Protein AF-A0A6A6LB04-F1 (afdb_monomer)

Nearest PDB structures (foldseek):
  2c29-assembly1_D  TM=9.397E-01  e=6.895E-13  Vitis vinifera
  7kn1-assembly2_B  TM=8.074E-01  e=7.698E-08  Stenotrophomonas maltophilia K279a
  5u4q-assembly1_B  TM=7.534E-01  e=7.671E-07  Klebsiella pneumoniae
  3c1o-assembly1_A  TM=7.339E-01  e=2.124E-05  Clarkia breweri
  1qyc-assembly1_B  TM=7.414E-01  e=5.900E-05  Pinus taeda

Mean predicted aligned error: 11.0 Å

Solvent-accessible surface area (backbone atoms only — not comparable to full-atom values): 10736 Å² total; per-residue (Å²): 131,83,77,82,43,70,34,31,22,35,32,32,31,84,39,77,71,32,41,55,50,50,51,53,40,33,73,72,49,29,29,36,26,29,24,33,65,76,58,93,82,65,78,75,83,57,58,83,59,59,69,35,75,60,19,87,83,32,53,44,84,36,63,30,44,52,88,44,30,75,45,42,40,75,47,43,53,76,12,43,31,36,38,46,56,56,70,87,77,70,93,78,70,80,67,57,66,70,57,56,52,49,38,45,52,53,16,52,52,32,46,52,48,39,39,63,74,47,75,44,45,77,48,75,48,74,66,79,57,71,66,71,58,57,65,45,66,78,43,84,88,58,81,75,75,80,88,41,75,64,62,46,42,76,70,72,49,79,81,91,75,67,103,77,86,79,83,90,75,91,75,67,76,90,74,75,75,133

Secondary structure (DSSP, 8-state):
-PPPEEEEEETTTTSHHHHHHHHHHHHTTEEEEEEE---TT-----HHHHTSTTHHHHEEEEE-BTTBGGGGHHHHTT-SEEEE------TT--S-HHHHHHHHHHHHHHHHHHHHHHS---EEEE---THHHHTTTTSTT-------HHHHHHTT---S--S----S----GGG---

Organism: Hevea brasiliensis (NCBI:txid3981)

Sequence (178 aa):
MEADKDKVCVTGGTGFVASWLIMRLLQHGYSVHATVRPDPERRRDFSFLTSLPGASEKLQIFQADMSFPENFEAAIKGCIGVFHVATPVDFENKEREEVIVKRTIDGTLGILTACLNSRTVKRVVYTSSASAVESLKDIEGRKIPAVSSKKILDSGFEFKYGLEDDDDGSINPRNLYL

Radius of gyration: 17.96 Å; Cα contacts (8 Å, |Δi|>4): 239; chains: 1; bounding box: 41×42×46 Å

InterPro domains:
  IPR001509 NAD-dependent epimerase/dehydratase [PF01370] (8-138)
  IPR036291 NAD(P)-binding domain superfamily [SSF51735] (5-134)
  IPR050425 NAD(P)-dependent dehydratase-like [PTHR10366] (7-134)

Structure (mmCIF, N/CA/C/O backbone):
data_AF-A0A6A6LB04-F1
#
_entry.id   AF-A0A6A6LB04-F1
#
loop_
_atom_site.group_PDB
_atom_site.id
_atom_site.type_symbol
_atom_site.label_atom_id
_atom_site.label_alt_id
_atom_site.label_comp_id
_atom_site.label_asym_id
_atom_site.label_entity_id
_atom_site.label_seq_id
_atom_site.pdbx_PDB_ins_code
_atom_site.Cartn_x
_atom_site.Cartn_y
_atom_site.Cartn_z
_atom_site.occupancy
_atom_site.B_iso_or_equiv
_atom_site.auth_seq_id
_atom_site.auth_comp_id
_atom_site.auth_asym_id
_atom_site.auth_atom_id
_atom_site.pdbx_PDB_model_num
ATOM 1 N N . MET A 1 1 ? -22.432 4.303 18.642 1.00 40.06 1 MET A N 1
ATOM 2 C CA . MET A 1 1 ? -21.005 4.375 18.277 1.00 40.06 1 MET A CA 1
ATOM 3 C C . MET A 1 1 ? -20.784 3.321 17.217 1.00 40.06 1 MET A C 1
ATOM 5 O O . MET A 1 1 ? -20.965 2.147 17.513 1.00 40.06 1 MET A O 1
ATOM 9 N N . GLU A 1 2 ? -20.559 3.736 15.975 1.00 47.78 2 GLU A N 1
ATOM 10 C CA . GLU A 1 2 ? -20.250 2.807 14.887 1.00 47.78 2 GLU A CA 1
ATOM 11 C C . GLU A 1 2 ? -18.879 2.188 15.185 1.00 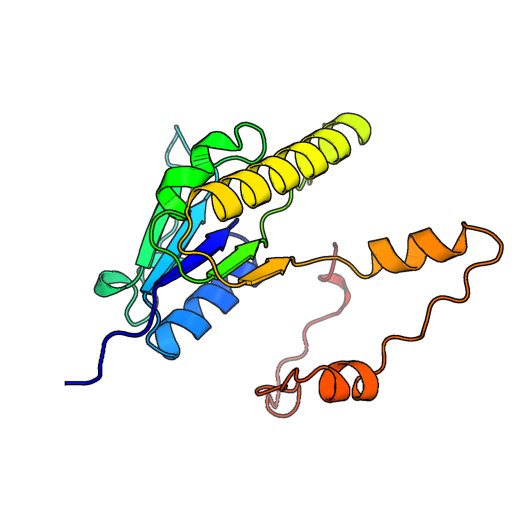47.78 2 GLU A C 1
ATOM 13 O O . GLU A 1 2 ? -17.949 2.913 15.542 1.00 47.78 2 GLU A O 1
ATOM 18 N N . ALA A 1 3 ? -18.778 0.858 15.165 1.00 55.84 3 ALA A N 1
ATOM 19 C CA . ALA A 1 3 ? -17.515 0.178 15.424 1.00 55.84 3 ALA A CA 1
ATOM 20 C C . ALA A 1 3 ? -16.486 0.637 14.385 1.00 55.84 3 ALA A C 1
ATOM 22 O O . ALA A 1 3 ? -16.785 0.646 13.189 1.00 55.84 3 ALA A O 1
ATOM 23 N N . ASP A 1 4 ? -15.298 1.039 14.837 1.00 64.12 4 ASP A N 1
ATOM 24 C CA . ASP A 1 4 ? -14.242 1.454 13.922 1.00 64.12 4 ASP A CA 1
ATOM 25 C C . ASP A 1 4 ? -13.901 0.275 13.002 1.00 64.12 4 ASP A C 1
ATOM 27 O O . ASP A 1 4 ? -13.626 -0.831 13.481 1.00 64.12 4 ASP A O 1
ATOM 31 N N . LYS A 1 5 ? -14.021 0.469 11.683 1.00 80.00 5 LYS A N 1
ATOM 32 C CA . LYS A 1 5 ? -13.740 -0.611 10.734 1.00 80.00 5 LYS A CA 1
ATOM 33 C C . LYS A 1 5 ? -12.254 -0.933 10.739 1.00 80.00 5 LYS A C 1
ATOM 35 O O . LYS A 1 5 ? -11.413 -0.113 11.103 1.00 80.00 5 LYS A O 1
ATOM 40 N N . ASP A 1 6 ? -11.951 -2.144 10.288 1.00 91.00 6 ASP A N 1
ATOM 41 C CA . ASP A 1 6 ? -10.592 -2.653 10.236 1.00 91.00 6 ASP A CA 1
ATOM 42 C C . ASP A 1 6 ? -9.631 -1.723 9.467 1.00 91.00 6 ASP A C 1
ATOM 44 O O . ASP A 1 6 ? -10.018 -0.900 8.636 1.00 91.00 6 ASP A O 1
ATOM 48 N N . LYS A 1 7 ? -8.336 -1.879 9.730 1.00 97.19 7 LYS A N 1
ATOM 49 C CA . LYS A 1 7 ? -7.273 -1.058 9.150 1.00 97.19 7 LYS A CA 1
ATOM 50 C C . LYS A 1 7 ? -6.720 -1.665 7.859 1.00 97.19 7 LYS A C 1
ATOM 52 O O . LYS A 1 7 ? -6.464 -2.868 7.809 1.00 97.19 7 LYS A O 1
ATOM 57 N N . VAL A 1 8 ? -6.467 -0.851 6.838 1.00 98.62 8 VAL A N 1
ATOM 58 C CA . VAL A 1 8 ? -5.897 -1.293 5.551 1.00 98.62 8 VAL A CA 1
ATOM 59 C C . VAL A 1 8 ? -4.716 -0.431 5.116 1.00 98.62 8 VAL A C 1
ATOM 61 O O . VAL A 1 8 ? -4.654 0.750 5.444 1.00 98.62 8 VAL A O 1
ATOM 64 N N . CYS A 1 9 ? -3.792 -1.015 4.351 1.00 98.69 9 CYS A N 1
ATOM 65 C CA . CYS A 1 9 ? -2.664 -0.303 3.749 1.00 98.69 9 CYS A CA 1
ATOM 66 C C . CYS A 1 9 ? -2.884 -0.120 2.241 1.00 98.69 9 CYS A C 1
ATOM 68 O O . CYS A 1 9 ? -3.269 -1.067 1.559 1.00 98.69 9 CYS A O 1
ATOM 70 N N . VAL A 1 10 ? -2.616 1.074 1.715 1.00 98.75 10 VAL A N 1
ATOM 71 C CA . VAL A 1 10 ? -2.619 1.394 0.282 1.00 98.75 10 VAL A CA 1
ATOM 72 C C . VAL A 1 10 ? -1.234 1.901 -0.101 1.00 98.75 10 VAL A C 1
ATOM 74 O O . VAL A 1 10 ? -0.784 2.936 0.396 1.00 98.75 10 VAL A O 1
ATOM 77 N N . THR A 1 11 ? -0.536 1.190 -0.987 1.00 98.44 11 THR A N 1
ATOM 78 C CA . THR A 1 11 ? 0.798 1.621 -1.418 1.00 98.44 11 THR A CA 1
ATOM 79 C C . THR A 1 11 ? 0.719 2.635 -2.553 1.00 98.44 11 THR A C 1
ATOM 81 O O . THR A 1 11 ? -0.098 2.487 -3.457 1.00 98.44 11 THR A O 1
ATOM 84 N N . GLY A 1 12 ? 1.605 3.633 -2.558 1.00 96.25 12 GLY A N 1
ATOM 85 C CA . GLY A 1 12 ? 1.667 4.621 -3.641 1.00 96.25 12 GLY A CA 1
ATOM 86 C C . GLY A 1 12 ? 0.502 5.610 -3.615 1.00 96.25 12 GLY A C 1
ATOM 87 O O . GLY A 1 12 ? -0.013 5.968 -4.666 1.00 96.25 12 GLY A O 1
ATOM 88 N N . GLY A 1 13 ? 0.098 6.057 -2.424 1.00 96.12 13 GLY A N 1
ATOM 89 C CA . GLY A 1 13 ? -1.078 6.887 -2.156 1.00 96.12 13 GLY A CA 1
ATOM 90 C C . GLY A 1 13 ? -1.175 8.188 -2.954 1.00 96.12 13 GLY A C 1
ATOM 91 O O . GLY A 1 13 ? -2.274 8.697 -3.135 1.00 96.12 13 GLY A O 1
ATOM 92 N N . THR A 1 14 ? -0.063 8.710 -3.480 1.00 93.31 14 THR A N 1
ATOM 93 C CA . THR A 1 14 ? -0.076 9.885 -4.369 1.00 93.31 14 THR A CA 1
ATOM 94 C C . THR A 1 14 ? -0.424 9.567 -5.822 1.00 93.31 14 THR A C 1
ATOM 96 O O . THR A 1 14 ? -0.509 10.478 -6.638 1.00 93.31 14 THR A O 1
ATOM 99 N N . GLY A 1 15 ? -0.542 8.289 -6.181 1.00 90.88 15 GLY A N 1
ATOM 100 C CA . GLY A 1 15 ? -0.912 7.857 -7.523 1.00 90.88 15 GLY A CA 1
ATOM 101 C C . GLY A 1 15 ? -2.400 8.057 -7.794 1.00 90.88 15 GLY A C 1
ATOM 102 O O . GLY A 1 15 ? -3.215 8.037 -6.874 1.00 90.88 15 GLY A O 1
ATOM 103 N N . PHE A 1 16 ? -2.752 8.191 -9.073 1.00 89.69 16 PHE A N 1
ATOM 104 C CA . PHE A 1 16 ? -4.121 8.451 -9.524 1.00 89.69 16 PHE A CA 1
ATOM 105 C C . PHE A 1 16 ? -5.138 7.431 -8.986 1.00 89.69 16 PHE A C 1
ATOM 107 O O . PHE A 1 16 ? -6.107 7.803 -8.338 1.00 89.69 16 PHE A O 1
ATOM 114 N N . VAL A 1 17 ? -4.893 6.131 -9.181 1.00 94.25 17 VAL A N 1
ATOM 115 C CA . VAL A 1 17 ? -5.797 5.074 -8.688 1.00 94.25 17 VAL A CA 1
ATOM 116 C C . VAL A 1 17 ? -5.806 5.012 -7.157 1.00 94.25 17 VAL A C 1
ATOM 118 O O . VAL A 1 17 ? -6.849 4.809 -6.536 1.00 94.25 17 VAL A O 1
ATOM 121 N N . ALA A 1 18 ? -4.641 5.201 -6.535 1.00 96.69 18 ALA A N 1
ATOM 122 C CA . ALA A 1 18 ? -4.485 5.061 -5.095 1.00 96.69 18 ALA A CA 1
ATOM 123 C C . ALA A 1 18 ? -5.217 6.164 -4.317 1.00 96.69 18 ALA A C 1
ATOM 125 O O . ALA A 1 18 ? -5.842 5.863 -3.304 1.00 96.69 18 ALA A O 1
ATOM 126 N N . SER A 1 19 ? -5.193 7.415 -4.785 1.00 94.81 19 SER A N 1
ATOM 127 C CA . SER A 1 19 ? -5.853 8.535 -4.101 1.00 94.81 19 SER A CA 1
ATOM 128 C C . SER A 1 19 ? -7.377 8.377 -4.066 1.00 94.81 19 SER A C 1
ATOM 130 O O . SER A 1 19 ? -7.994 8.539 -3.011 1.00 94.81 19 SER A O 1
ATOM 132 N N . TRP A 1 20 ? -7.979 7.954 -5.180 1.00 96.38 20 TRP A N 1
ATOM 133 C CA . TRP A 1 20 ? -9.405 7.626 -5.253 1.00 96.38 20 TRP A CA 1
ATOM 134 C C . TRP A 1 20 ? -9.772 6.434 -4.371 1.00 96.38 20 TRP A C 1
ATOM 136 O O . TRP A 1 20 ? -10.786 6.468 -3.669 1.00 96.38 20 TRP A O 1
ATOM 146 N N . LEU A 1 21 ? -8.934 5.394 -4.357 1.00 97.81 21 LEU A N 1
ATOM 147 C CA . LEU A 1 21 ? -9.129 4.247 -3.475 1.00 97.81 21 LEU A CA 1
ATOM 148 C C . LEU A 1 21 ? -9.095 4.664 -1.997 1.00 97.81 21 LEU A C 1
ATOM 150 O O . LEU A 1 21 ? -9.970 4.259 -1.234 1.00 97.81 21 LEU A O 1
ATOM 154 N N . ILE A 1 22 ? -8.135 5.505 -1.598 1.00 98.00 22 ILE A N 1
ATOM 155 C CA . ILE A 1 22 ? -8.035 6.045 -0.234 1.00 98.00 22 ILE A CA 1
ATOM 156 C C . ILE A 1 22 ? -9.306 6.819 0.128 1.00 98.00 22 ILE A C 1
ATOM 158 O O . ILE A 1 22 ? -9.896 6.549 1.173 1.00 98.00 22 ILE A O 1
ATOM 162 N N . MET A 1 23 ? -9.774 7.716 -0.746 1.00 96.88 23 MET A N 1
ATOM 163 C CA . MET A 1 23 ? -11.024 8.452 -0.532 1.00 96.88 23 MET A CA 1
ATOM 164 C C . MET A 1 23 ? -12.205 7.504 -0.294 1.00 96.88 23 MET A C 1
ATOM 166 O O . MET A 1 23 ? -12.941 7.671 0.678 1.00 96.88 23 MET A O 1
ATOM 170 N N . ARG A 1 24 ? -12.384 6.488 -1.147 1.00 97.38 24 ARG A N 1
ATOM 171 C CA . ARG A 1 24 ? -13.491 5.529 -1.013 1.00 97.38 24 ARG A CA 1
ATOM 172 C C . ARG A 1 24 ? -13.382 4.693 0.263 1.00 97.38 24 ARG A C 1
ATOM 174 O O . ARG A 1 24 ? -14.390 4.466 0.926 1.00 97.38 24 ARG A O 1
ATOM 181 N N . LEU A 1 25 ? -12.181 4.259 0.641 1.00 97.19 25 LEU A N 1
ATOM 182 C CA . LEU A 1 25 ? -11.959 3.514 1.883 1.00 97.19 25 LEU A CA 1
ATOM 183 C C . LEU A 1 25 ? -12.322 4.351 3.118 1.00 97.19 25 LEU A C 1
ATOM 185 O O . LEU A 1 25 ? -13.036 3.855 3.993 1.00 97.19 25 LEU A O 1
ATOM 189 N N . LEU A 1 26 ? -11.905 5.621 3.152 1.00 96.31 26 LEU A N 1
ATOM 190 C CA . LEU A 1 26 ? -12.260 6.561 4.219 1.00 96.31 26 LEU A CA 1
ATOM 191 C C . LEU A 1 26 ? -13.778 6.797 4.284 1.00 96.31 26 LEU A C 1
ATOM 193 O O . LEU A 1 26 ? -14.361 6.686 5.360 1.00 96.31 26 LEU A O 1
ATOM 197 N N . GLN A 1 27 ? -14.441 7.016 3.140 1.00 94.56 27 GLN A N 1
ATOM 198 C CA . GLN A 1 27 ? -15.907 7.152 3.055 1.00 94.56 27 GLN A CA 1
ATOM 199 C C . GLN A 1 27 ? -16.649 5.915 3.576 1.00 94.56 27 GLN A C 1
ATOM 201 O O . GLN A 1 27 ? -17.724 6.026 4.159 1.00 94.56 27 GLN A O 1
ATOM 206 N N . HIS A 1 28 ? -16.071 4.728 3.392 1.00 94.38 28 HIS A N 1
ATOM 207 C CA . HIS A 1 28 ? -16.623 3.486 3.920 1.00 94.38 28 HIS A CA 1
ATOM 208 C C . HIS A 1 28 ? -16.233 3.208 5.378 1.00 94.38 28 HIS A C 1
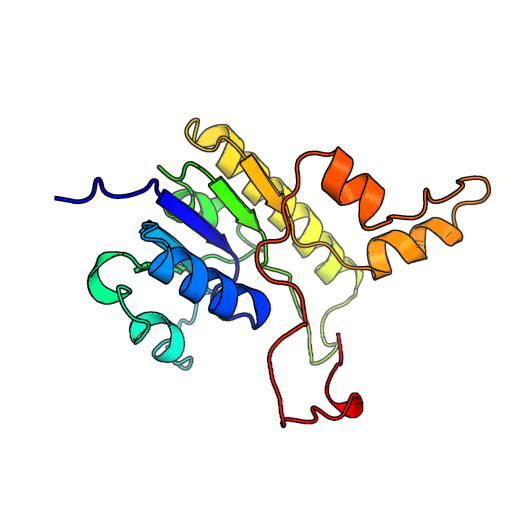ATOM 210 O O . HIS A 1 28 ? -16.611 2.155 5.893 1.00 94.38 28 HIS A O 1
ATOM 216 N N . GLY A 1 29 ? -15.525 4.122 6.045 1.00 94.62 29 GLY A N 1
ATOM 217 C CA . GLY A 1 29 ? -15.223 4.077 7.474 1.00 94.62 29 GLY A CA 1
ATOM 218 C C . GLY A 1 29 ? -13.934 3.346 7.852 1.00 94.62 29 GLY A C 1
ATOM 219 O O . GLY A 1 29 ? -13.692 3.188 9.048 1.00 94.62 29 GLY A O 1
ATOM 220 N N . TYR A 1 30 ? -13.118 2.910 6.885 1.00 97.31 30 TYR A N 1
ATOM 221 C CA . TYR A 1 30 ? -11.841 2.236 7.151 1.00 97.31 30 TYR A CA 1
ATOM 222 C C . TYR A 1 30 ? -10.786 3.207 7.690 1.00 97.31 30 TYR A C 1
ATOM 224 O O . TYR A 1 30 ? -10.699 4.352 7.246 1.00 97.31 30 TYR A O 1
ATOM 232 N N . SER A 1 31 ? -9.925 2.709 8.579 1.00 98.25 31 SER A N 1
ATOM 233 C CA . SER A 1 31 ? -8.639 3.347 8.877 1.00 98.25 31 SER A CA 1
ATOM 234 C C . SER A 1 31 ? -7.625 2.993 7.786 1.00 98.25 31 SER A C 1
ATOM 236 O O . SER A 1 31 ? -7.408 1.816 7.490 1.00 98.25 31 SER A O 1
ATOM 238 N N . VAL A 1 32 ? -6.993 3.996 7.182 1.00 98.56 32 VAL A N 1
ATOM 239 C CA . VAL A 1 32 ? -6.122 3.843 6.013 1.00 98.56 32 VAL A CA 1
ATOM 240 C C . VAL A 1 32 ? -4.694 4.258 6.346 1.00 98.56 32 VAL A C 1
ATOM 242 O O . VAL A 1 32 ? -4.418 5.390 6.732 1.00 98.56 32 VAL A O 1
ATOM 245 N N . HIS A 1 33 ? -3.759 3.341 6.138 1.00 98.62 33 HIS A N 1
ATOM 246 C CA . HIS A 1 33 ? -2.338 3.639 6.035 1.00 98.62 33 HIS A CA 1
ATOM 247 C C . HIS A 1 33 ? -1.992 3.834 4.554 1.00 98.62 33 HIS A C 1
ATOM 249 O O . HIS A 1 33 ? -2.173 2.922 3.755 1.00 98.62 33 HIS A O 1
ATOM 255 N N . ALA A 1 34 ? -1.501 5.004 4.163 1.00 98.44 34 ALA A N 1
ATOM 256 C CA . ALA A 1 34 ? -1.089 5.290 2.792 1.00 98.44 34 ALA A CA 1
ATOM 257 C C . ALA A 1 34 ? 0.433 5.416 2.716 1.00 98.44 34 ALA A C 1
ATOM 259 O O . ALA A 1 34 ? 1.026 6.140 3.515 1.00 98.44 34 ALA A O 1
ATOM 260 N N . THR A 1 35 ? 1.079 4.755 1.753 1.00 98.19 35 THR A N 1
ATOM 261 C CA . THR A 1 35 ? 2.520 4.953 1.531 1.00 98.19 35 THR A CA 1
ATOM 262 C C . THR A 1 35 ? 2.791 5.950 0.419 1.00 98.19 35 THR A C 1
ATOM 264 O O . THR A 1 35 ? 2.154 5.907 -0.631 1.00 98.19 35 THR A O 1
ATOM 267 N N . VAL A 1 36 ? 3.758 6.837 0.617 1.00 95.56 36 VAL A N 1
ATOM 268 C CA . VAL A 1 36 ? 4.223 7.798 -0.388 1.00 95.56 36 VAL A CA 1
ATOM 269 C C . VAL A 1 36 ? 5.743 7.709 -0.500 1.00 95.56 36 VAL A C 1
ATOM 271 O O . VAL A 1 36 ? 6.413 7.346 0.465 1.00 95.56 36 VAL A O 1
ATOM 274 N N . ARG A 1 37 ? 6.307 8.007 -1.678 1.00 92.81 37 ARG A N 1
ATOM 275 C CA . ARG A 1 37 ? 7.771 7.983 -1.840 1.00 92.81 37 ARG A CA 1
ATOM 276 C C . ARG A 1 37 ? 8.423 9.083 -0.990 1.00 92.81 37 ARG A C 1
ATOM 278 O O . ARG A 1 37 ? 7.920 10.207 -1.079 1.00 92.81 37 ARG A O 1
ATOM 285 N N . PRO A 1 38 ? 9.554 8.813 -0.307 1.00 90.38 38 PRO A N 1
ATOM 286 C CA . PRO A 1 38 ? 10.340 9.805 0.430 1.00 90.38 38 PRO A CA 1
ATOM 287 C C . PRO A 1 38 ? 10.535 11.109 -0.337 1.00 90.38 38 PRO A C 1
ATOM 289 O O . PRO A 1 38 ? 10.942 11.086 -1.497 1.00 90.38 38 PRO A O 1
ATOM 292 N N . ASP A 1 39 ? 10.235 12.238 0.305 1.00 87.69 39 ASP A N 1
ATOM 293 C CA . ASP A 1 39 ? 10.456 13.584 -0.231 1.00 87.69 39 ASP A CA 1
ATOM 294 C C . ASP A 1 39 ? 11.354 14.406 0.706 1.00 87.69 39 ASP A C 1
ATOM 296 O O . ASP A 1 39 ? 10.850 15.163 1.543 1.00 87.69 39 ASP A O 1
ATOM 300 N N . PRO A 1 40 ? 12.685 14.240 0.626 1.00 85.69 40 PRO A N 1
ATOM 301 C CA . PRO A 1 40 ? 13.606 14.928 1.528 1.00 85.69 40 PRO A CA 1
ATOM 302 C C . PRO A 1 40 ? 13.540 16.454 1.383 1.00 85.69 40 PRO A C 1
ATOM 304 O O . PRO A 1 40 ? 13.753 17.170 2.358 1.00 85.69 40 PRO A O 1
ATOM 307 N N . GLU A 1 41 ? 13.195 16.953 0.195 1.00 87.38 41 GLU A N 1
ATOM 308 C CA . GLU A 1 41 ? 13.074 18.386 -0.084 1.00 87.38 41 GLU A CA 1
ATOM 309 C C . GLU A 1 41 ? 11.677 18.942 0.239 1.00 87.38 41 GLU A C 1
ATOM 311 O O . GLU A 1 41 ? 11.465 20.148 0.127 1.00 87.38 41 GLU A O 1
ATOM 316 N N . ARG A 1 42 ? 10.730 18.081 0.652 1.00 81.31 42 ARG A N 1
ATOM 317 C CA . ARG A 1 42 ? 9.335 18.424 0.990 1.00 81.31 42 ARG A CA 1
ATOM 318 C C . ARG A 1 42 ? 8.638 19.260 -0.089 1.00 81.31 42 ARG A C 1
ATOM 320 O O . ARG A 1 42 ? 7.890 20.185 0.222 1.00 81.31 42 ARG A O 1
ATOM 327 N N . ARG A 1 43 ? 8.901 18.952 -1.360 1.00 84.62 43 ARG A N 1
ATOM 328 C CA . ARG A 1 43 ? 8.353 19.699 -2.503 1.00 84.62 43 ARG A CA 1
ATOM 329 C C . ARG A 1 43 ? 6.953 19.248 -2.900 1.00 84.62 43 ARG A C 1
ATOM 331 O O . ARG A 1 43 ? 6.241 20.000 -3.557 1.00 84.62 43 ARG A O 1
ATOM 338 N N . ARG A 1 44 ? 6.560 18.026 -2.548 1.00 84.62 44 ARG A N 1
ATOM 339 C CA . ARG A 1 44 ? 5.249 17.467 -2.869 1.00 84.62 44 ARG A CA 1
ATOM 340 C C . ARG A 1 44 ? 4.210 17.894 -1.854 1.00 84.62 44 ARG A C 1
ATOM 342 O O . ARG A 1 44 ? 4.389 17.751 -0.647 1.00 84.62 44 ARG A O 1
ATOM 349 N N . ASP A 1 45 ? 3.091 18.349 -2.391 1.00 86.88 45 ASP A N 1
ATOM 350 C CA . ASP A 1 45 ? 1.888 18.606 -1.628 1.00 86.88 45 ASP A CA 1
ATOM 351 C C . ASP A 1 45 ? 1.063 17.318 -1.495 1.00 86.88 45 ASP A C 1
ATOM 353 O O . ASP A 1 45 ? 0.781 16.642 -2.485 1.00 86.88 45 ASP A O 1
ATOM 357 N N . PHE A 1 46 ? 0.680 16.979 -0.265 1.00 88.94 46 PHE A N 1
ATOM 358 C CA . PHE A 1 46 ? -0.215 15.859 0.044 1.00 88.94 46 PHE A CA 1
ATOM 359 C C . PHE A 1 46 ? -1.587 16.338 0.543 1.00 88.94 46 PHE A C 1
ATOM 361 O O . PHE A 1 46 ? -2.379 15.522 1.021 1.00 88.94 46 PHE A O 1
ATOM 368 N N . SER A 1 47 ? -1.884 17.639 0.424 1.00 91.44 47 SER A N 1
ATOM 369 C CA . SER A 1 47 ? -3.135 18.258 0.874 1.00 91.44 47 SER A CA 1
ATOM 370 C C . SER A 1 47 ? -4.367 17.565 0.298 1.00 91.44 47 SER A C 1
ATOM 372 O O . SER A 1 47 ? -5.345 17.363 1.010 1.00 91.44 47 SER A O 1
ATOM 374 N N . PHE A 1 48 ? -4.312 17.105 -0.953 1.00 92.25 48 PHE A N 1
ATOM 375 C CA . PHE A 1 48 ? -5.404 16.371 -1.596 1.00 92.25 48 PHE A CA 1
ATOM 376 C C . PHE A 1 48 ? -5.738 15.029 -0.922 1.00 92.25 48 PHE A C 1
ATOM 378 O O . PHE A 1 48 ? -6.846 14.535 -1.090 1.00 92.25 48 PHE A O 1
ATOM 385 N N . LEU A 1 49 ? -4.811 14.435 -0.158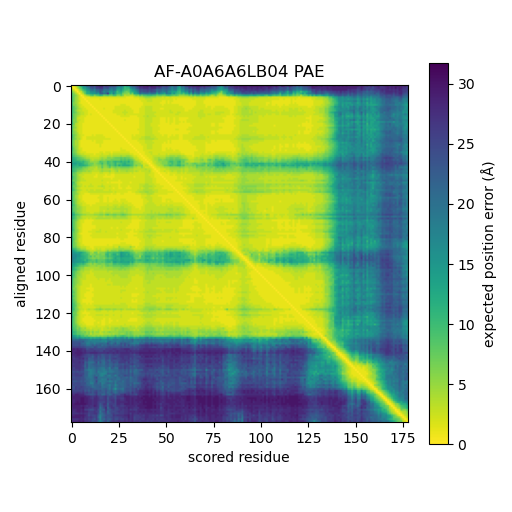 1.00 93.56 49 LEU A N 1
ATOM 386 C CA . LEU A 1 49 ? -5.082 13.257 0.674 1.00 93.56 49 LEU A CA 1
ATOM 387 C C . LEU A 1 49 ? -5.524 13.665 2.078 1.00 93.56 49 LEU A C 1
ATOM 389 O O . LEU A 1 49 ? -6.477 13.107 2.615 1.00 93.56 49 LEU A O 1
ATOM 393 N N . THR A 1 50 ? -4.840 14.636 2.687 1.00 95.38 50 THR A N 1
ATOM 394 C CA . THR A 1 50 ? -5.107 15.033 4.078 1.00 95.38 50 THR A CA 1
ATOM 395 C C . THR A 1 50 ? -6.367 15.884 4.241 1.00 95.38 50 THR A C 1
ATOM 397 O O . THR A 1 50 ? -6.869 15.998 5.355 1.00 95.38 50 THR A O 1
ATOM 400 N N . SER A 1 51 ? -6.896 16.459 3.157 1.00 95.38 51 SER A N 1
ATOM 401 C CA . SER A 1 51 ? -8.171 17.193 3.125 1.00 95.38 51 SER A CA 1
ATOM 402 C C . SER A 1 51 ? -9.390 16.310 2.843 1.00 95.38 51 SER A C 1
ATOM 404 O O . SER A 1 51 ? -10.516 16.807 2.872 1.00 95.38 51 SER A O 1
ATOM 406 N N . LEU A 1 52 ? -9.202 15.007 2.590 1.00 94.12 52 LEU A N 1
ATOM 407 C CA . LEU A 1 52 ? -10.323 14.092 2.379 1.00 94.12 52 LEU A CA 1
ATOM 408 C C . LEU A 1 52 ? -11.189 13.991 3.651 1.00 94.12 52 LEU A C 1
ATOM 410 O O . LEU A 1 52 ? -10.651 13.968 4.763 1.00 94.12 52 LEU A O 1
ATOM 414 N N . PRO A 1 53 ? -12.523 13.867 3.524 1.00 92.94 53 PRO A N 1
ATOM 415 C CA . PRO A 1 53 ? -13.395 13.646 4.673 1.00 92.94 53 PRO A CA 1
ATOM 416 C C . PRO A 1 53 ? -12.951 12.428 5.500 1.00 92.94 53 PRO A C 1
ATOM 418 O O . PRO A 1 53 ? -12.776 11.334 4.965 1.00 92.94 53 PRO A O 1
ATOM 421 N N . GLY A 1 54 ? -12.750 12.624 6.806 1.00 94.00 54 GLY A N 1
ATOM 422 C CA . GLY A 1 54 ? -12.276 11.588 7.734 1.00 94.00 54 GLY A CA 1
ATOM 423 C C . GLY A 1 54 ? -10.758 11.364 7.751 1.00 94.00 54 GLY A C 1
ATOM 424 O O . GLY A 1 54 ? -10.270 10.624 8.605 1.00 94.00 54 GLY A O 1
ATOM 425 N N . ALA A 1 55 ? -9.982 12.013 6.875 1.00 96.19 55 ALA A N 1
ATOM 426 C CA . ALA A 1 55 ? -8.532 11.819 6.817 1.00 96.19 55 ALA A CA 1
ATOM 427 C C . ALA A 1 55 ? -7.813 12.240 8.107 1.00 96.19 55 ALA A C 1
ATOM 429 O O . ALA A 1 55 ? -6.908 11.539 8.547 1.00 96.19 55 ALA A O 1
ATOM 430 N N . SER A 1 56 ? -8.237 13.330 8.754 1.00 95.75 56 SER A N 1
ATOM 431 C CA . SER A 1 56 ? -7.623 13.818 10.000 1.00 95.75 56 SER A CA 1
ATOM 432 C C . SER A 1 56 ? -7.632 12.792 11.138 1.00 95.75 56 SER A C 1
ATOM 434 O O . SER A 1 56 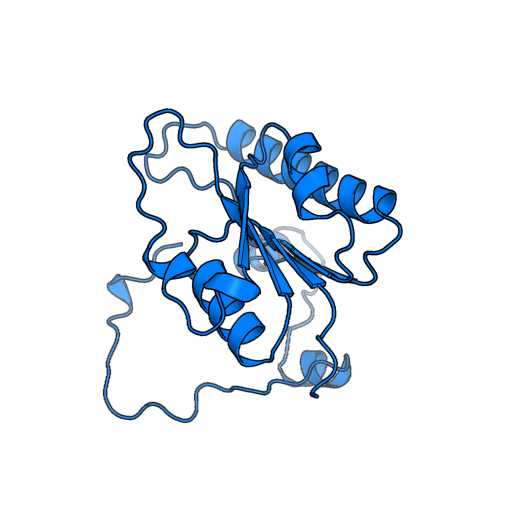? -6.783 12.853 12.022 1.00 95.75 56 SER A O 1
ATOM 436 N N . GLU A 1 57 ? -8.585 11.861 11.121 1.00 95.75 57 GLU A N 1
ATOM 437 C CA . GLU A 1 57 ? -8.756 10.834 12.152 1.00 95.75 57 GLU A CA 1
ATOM 438 C C . GLU A 1 57 ? -8.260 9.462 11.684 1.00 95.75 57 GLU A C 1
ATOM 440 O O . GLU A 1 57 ? -7.683 8.706 12.466 1.00 95.75 57 GLU A O 1
ATOM 445 N N . LYS A 1 58 ? -8.488 9.136 10.406 1.00 97.12 58 LYS A N 1
ATOM 446 C CA . LYS A 1 58 ? -8.371 7.770 9.881 1.00 97.12 58 LYS A CA 1
ATOM 4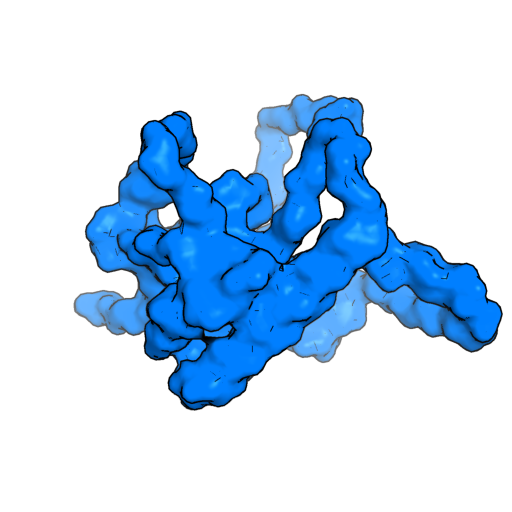47 C C . LYS A 1 58 ? -7.271 7.577 8.845 1.00 97.12 58 LYS A C 1
ATOM 449 O O . LYS A 1 58 ? -7.010 6.433 8.484 1.00 97.12 58 LYS A O 1
ATOM 454 N N . LEU A 1 59 ? -6.611 8.636 8.371 1.00 98.25 59 LEU A N 1
ATOM 455 C CA . LEU A 1 59 ? -5.501 8.533 7.422 1.00 98.25 59 LEU A CA 1
ATOM 456 C C . LEU A 1 59 ? -4.151 8.693 8.131 1.00 98.25 59 LEU A C 1
ATOM 458 O O . LEU A 1 59 ? -3.898 9.682 8.811 1.00 98.25 59 LEU A O 1
ATOM 462 N N . GLN A 1 60 ? -3.242 7.749 7.897 1.00 98.25 60 GLN A N 1
ATOM 463 C CA . GLN A 1 60 ? -1.840 7.850 8.303 1.00 98.25 60 GLN A CA 1
ATOM 464 C C . GLN A 1 60 ? -0.935 7.702 7.083 1.00 98.25 60 GLN A C 1
ATOM 466 O O . GLN A 1 60 ? -1.070 6.747 6.320 1.00 98.25 60 GLN A O 1
ATOM 471 N N . ILE A 1 61 ? -0.008 8.642 6.898 1.00 97.44 61 ILE A N 1
ATOM 472 C CA . ILE A 1 61 ? 0.918 8.652 5.761 1.00 97.44 61 ILE A CA 1
ATOM 473 C C . ILE A 1 61 ? 2.286 8.130 6.204 1.00 97.44 61 ILE A C 1
ATOM 475 O O . ILE A 1 61 ? 2.874 8.632 7.160 1.00 97.44 61 ILE A O 1
ATOM 479 N N . PHE A 1 62 ? 2.810 7.157 5.463 1.00 97.44 62 PHE A N 1
ATOM 480 C CA . PHE A 1 62 ? 4.115 6.539 5.676 1.00 97.44 62 PHE A CA 1
ATOM 481 C C . PHE A 1 62 ? 5.022 6.797 4.477 1.00 97.44 62 PHE A C 1
ATOM 483 O O . PHE A 1 62 ? 4.585 6.738 3.330 1.00 97.44 62 PHE A O 1
ATOM 490 N N . GLN A 1 63 ? 6.301 7.052 4.733 1.00 95.62 63 GLN A N 1
ATOM 491 C CA . GLN A 1 63 ? 7.300 7.164 3.673 1.00 95.62 63 GLN A CA 1
ATOM 492 C C . GLN A 1 63 ? 7.828 5.764 3.343 1.00 95.62 63 GLN A C 1
ATOM 494 O O . GLN A 1 63 ? 8.361 5.097 4.226 1.00 95.62 63 GLN A O 1
ATOM 499 N N . ALA A 1 64 ? 7.676 5.315 2.098 1.00 95.56 64 ALA A N 1
ATOM 500 C CA . ALA A 1 64 ? 8.192 4.025 1.645 1.00 95.56 64 ALA A CA 1
ATOM 501 C C . ALA A 1 64 ? 8.547 4.051 0.156 1.00 95.56 64 ALA A C 1
ATOM 503 O O . ALA A 1 64 ? 7.895 4.727 -0.642 1.00 95.56 64 ALA A O 1
ATOM 504 N N . ASP A 1 65 ? 9.573 3.292 -0.219 1.00 93.19 65 ASP A N 1
ATOM 505 C CA . ASP A 1 65 ? 10.089 3.224 -1.585 1.00 93.19 65 ASP A CA 1
ATOM 506 C C . ASP A 1 65 ? 10.301 1.766 -1.983 1.00 93.19 65 ASP A C 1
ATOM 508 O O . ASP A 1 65 ? 10.826 0.983 -1.198 1.00 93.19 65 ASP A O 1
ATOM 512 N N . MET A 1 66 ? 9.905 1.394 -3.200 1.00 92.75 66 MET A N 1
ATOM 513 C CA . MET A 1 66 ? 10.026 0.016 -3.694 1.00 92.75 66 MET A CA 1
ATOM 514 C C . MET A 1 66 ? 11.477 -0.461 -3.838 1.00 92.75 66 MET A C 1
ATOM 516 O O . MET A 1 66 ? 11.709 -1.661 -3.918 1.00 92.75 66 MET A O 1
ATOM 520 N N . SER A 1 67 ? 12.446 0.455 -3.837 1.00 91.94 67 SER A N 1
ATOM 521 C CA . SER A 1 67 ? 13.878 0.139 -3.792 1.00 91.94 67 SER A CA 1
ATOM 522 C C . SER A 1 67 ? 14.342 -0.323 -2.405 1.00 91.94 67 SER A C 1
ATOM 524 O O . SER A 1 67 ? 15.411 -0.915 -2.297 1.00 91.94 67 SER A O 1
ATOM 526 N N . PHE A 1 68 ? 13.541 -0.062 -1.366 1.00 93.19 68 PHE A N 1
ATOM 527 C CA . PHE A 1 68 ? 13.814 -0.370 0.041 1.00 93.19 68 PHE A CA 1
ATOM 528 C C . PHE A 1 68 ? 12.564 -1.012 0.673 1.00 93.19 68 PHE A C 1
ATOM 530 O O . PHE A 1 68 ? 11.811 -0.344 1.395 1.00 93.19 68 PHE A O 1
ATOM 537 N N . PRO A 1 69 ? 12.255 -2.281 0.342 1.00 86.94 69 PRO A N 1
ATOM 538 C CA . PRO A 1 69 ? 10.982 -2.900 0.705 1.00 86.94 69 PRO A CA 1
ATOM 539 C C . PRO A 1 69 ? 10.732 -3.029 2.218 1.00 86.94 69 PRO A C 1
ATOM 541 O O . PRO A 1 69 ? 9.582 -3.082 2.653 1.00 86.94 69 PRO A O 1
ATOM 544 N N . GLU A 1 70 ? 11.784 -3.015 3.033 1.00 91.06 70 GLU A N 1
ATOM 545 C CA . GLU A 1 70 ? 11.720 -2.945 4.494 1.00 91.06 70 GLU A CA 1
ATOM 546 C C . GLU A 1 70 ? 10.953 -1.707 4.996 1.00 91.06 70 GLU A C 1
ATOM 548 O O . GLU A 1 70 ? 10.293 -1.750 6.036 1.00 91.06 70 GLU A O 1
ATOM 553 N N . ASN A 1 71 ? 10.928 -0.623 4.213 1.00 93.38 71 ASN A N 1
ATOM 554 C CA . ASN A 1 71 ? 10.227 0.610 4.572 1.00 93.38 71 ASN A CA 1
ATOM 555 C C . ASN A 1 71 ? 8.697 0.443 4.615 1.00 93.38 71 ASN A C 1
ATOM 557 O O . ASN A 1 71 ? 7.994 1.293 5.164 1.00 93.38 71 ASN A O 1
ATOM 561 N N . PHE A 1 72 ? 8.150 -0.639 4.051 1.00 97.44 72 PHE A N 1
ATOM 562 C CA . PHE A 1 72 ? 6.708 -0.891 4.050 1.00 97.44 72 PHE A CA 1
ATOM 563 C C . PHE A 1 72 ? 6.206 -1.557 5.335 1.00 97.44 72 PHE A C 1
ATOM 565 O O . PHE A 1 72 ? 5.002 -1.526 5.595 1.00 97.44 72 PHE A O 1
ATOM 572 N N . GLU A 1 73 ? 7.086 -2.124 6.167 1.00 97.00 73 GLU A N 1
ATOM 573 C CA . GLU A 1 73 ? 6.681 -2.872 7.364 1.00 97.00 73 GLU A CA 1
ATOM 574 C C . GLU A 1 73 ? 5.861 -2.019 8.336 1.00 97.00 73 GLU A C 1
ATOM 576 O O . GLU A 1 73 ? 4.808 -2.450 8.815 1.00 97.00 73 GLU A O 1
ATOM 581 N N . ALA A 1 74 ? 6.296 -0.778 8.579 1.00 97.25 74 ALA A N 1
ATOM 582 C CA . ALA A 1 74 ? 5.599 0.149 9.466 1.00 97.25 74 ALA A CA 1
ATOM 583 C C . ALA A 1 74 ? 4.181 0.473 8.967 1.00 97.25 74 ALA A C 1
ATOM 585 O O . ALA A 1 74 ? 3.241 0.506 9.761 1.00 97.25 74 ALA A O 1
ATOM 586 N N . ALA A 1 75 ? 4.018 0.651 7.654 1.00 98.12 75 ALA A N 1
ATOM 587 C CA . ALA A 1 75 ? 2.724 0.926 7.043 1.00 98.12 75 ALA A CA 1
ATOM 588 C C . ALA A 1 75 ? 1.800 -0.302 7.062 1.00 98.12 75 ALA A C 1
ATOM 590 O O . ALA A 1 75 ? 0.593 -0.164 7.224 1.00 98.12 75 ALA A O 1
ATOM 591 N N . ILE A 1 76 ? 2.349 -1.509 6.916 1.00 98.50 76 ILE A N 1
ATOM 592 C CA . ILE A 1 76 ? 1.574 -2.758 6.862 1.00 98.50 76 ILE A CA 1
ATOM 593 C C . ILE A 1 76 ? 1.179 -3.247 8.262 1.00 98.50 76 ILE A C 1
ATOM 595 O O . ILE A 1 76 ? 0.149 -3.905 8.423 1.00 98.50 76 ILE A O 1
ATOM 599 N N . LYS A 1 77 ? 1.958 -2.918 9.297 1.00 96.38 77 LYS A N 1
ATOM 600 C CA . LYS A 1 77 ? 1.732 -3.389 10.667 1.00 96.38 77 LYS A CA 1
ATOM 601 C C . LYS A 1 77 ? 0.308 -3.098 11.160 1.00 96.38 77 LYS A C 1
ATOM 603 O O . LYS A 1 77 ? -0.137 -1.952 11.212 1.00 96.38 77 LYS A O 1
ATOM 608 N N . GLY A 1 78 ? -0.392 -4.155 11.576 1.00 96.12 78 GLY A N 1
ATOM 609 C CA . GLY A 1 78 ? -1.758 -4.067 12.100 1.00 96.12 78 GLY A CA 1
ATOM 610 C C . GLY A 1 78 ? -2.841 -3.904 11.032 1.00 96.12 78 GLY A C 1
ATOM 611 O O . GLY A 1 78 ? -4.015 -3.824 11.386 1.00 96.12 78 GLY A O 1
ATOM 612 N N . CYS A 1 79 ? -2.485 -3.866 9.745 1.00 98.25 79 CYS A N 1
ATOM 613 C CA . CYS A 1 79 ? -3.462 -3.876 8.665 1.00 98.25 79 CYS A CA 1
ATOM 614 C C . CYS A 1 79 ? -4.016 -5.289 8.460 1.00 98.25 79 CYS A C 1
ATOM 616 O O . CYS A 1 79 ? -3.280 -6.276 8.523 1.00 98.25 79 CYS A O 1
ATOM 618 N N . ILE A 1 80 ? -5.310 -5.384 8.161 1.00 97.44 80 ILE A N 1
ATOM 619 C CA . ILE A 1 80 ? -5.974 -6.638 7.788 1.00 97.44 80 ILE A CA 1
ATOM 620 C C . ILE A 1 80 ? -5.892 -6.920 6.286 1.00 97.44 80 ILE A C 1
ATOM 622 O O . ILE A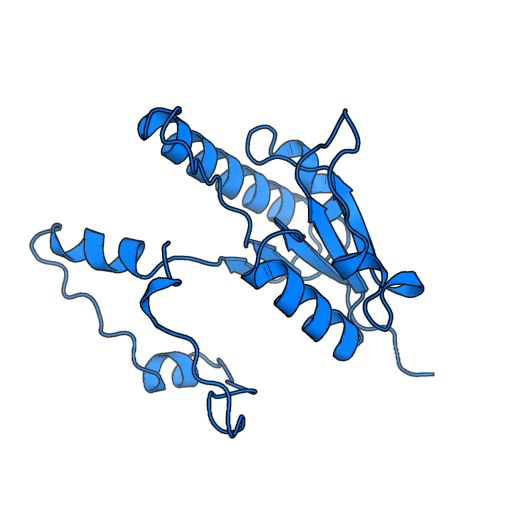 1 80 ? -6.160 -8.037 5.846 1.00 97.44 80 ILE A O 1
ATOM 626 N N . GLY A 1 81 ? -5.560 -5.906 5.490 1.00 97.38 81 GLY A N 1
ATOM 627 C CA . GLY A 1 81 ? -5.526 -5.981 4.040 1.00 97.38 81 GLY A CA 1
ATOM 628 C C . GLY A 1 81 ? -4.578 -4.949 3.452 1.00 97.38 81 GLY A C 1
ATOM 629 O O . GLY A 1 81 ? -4.386 -3.876 4.029 1.00 97.38 81 GLY A O 1
ATOM 630 N N . VAL A 1 82 ? -3.980 -5.293 2.314 1.00 98.69 82 VAL A N 1
ATOM 631 C CA . VAL A 1 82 ? -3.041 -4.425 1.595 1.00 98.69 82 VAL A CA 1
ATOM 632 C C . VAL A 1 82 ? -3.466 -4.305 0.140 1.00 98.69 82 VAL A C 1
ATOM 634 O O . VAL A 1 82 ? -3.641 -5.310 -0.542 1.00 98.69 82 VAL A O 1
ATOM 637 N N . PHE A 1 83 ? -3.600 -3.074 -0.337 1.00 98.75 83 PHE A N 1
ATOM 638 C CA . PHE A 1 83 ? -3.774 -2.732 -1.740 1.00 98.75 83 PHE A CA 1
ATOM 639 C C . PHE A 1 83 ? -2.424 -2.274 -2.285 1.00 98.75 83 PHE A C 1
ATOM 641 O O . PHE A 1 83 ? -1.974 -1.154 -2.028 1.00 98.75 83 PHE A O 1
ATOM 648 N N . HIS A 1 84 ? -1.751 -3.159 -3.013 1.00 98.12 84 HIS A N 1
ATOM 649 C CA . HIS A 1 84 ? -0.509 -2.833 -3.690 1.00 98.12 84 HIS A CA 1
ATOM 650 C C . HIS A 1 84 ? -0.837 -2.169 -5.035 1.00 98.12 84 HIS A C 1
ATOM 652 O O . HIS A 1 84 ? -1.229 -2.835 -5.995 1.00 98.12 84 HIS A O 1
ATOM 658 N N . VAL A 1 85 ? -0.737 -0.837 -5.058 1.00 97.56 85 VAL A N 1
ATOM 659 C CA . VAL A 1 85 ? -1.002 0.018 -6.234 1.00 97.56 85 VAL A CA 1
ATOM 660 C C . VAL A 1 85 ? 0.280 0.703 -6.721 1.00 97.56 85 VAL A C 1
ATOM 662 O O . VAL A 1 85 ? 0.399 1.065 -7.886 1.00 97.56 85 VAL A O 1
ATOM 665 N N . ALA A 1 86 ? 1.260 0.873 -5.830 1.00 94.50 86 ALA A N 1
ATOM 666 C CA . ALA A 1 86 ? 2.562 1.438 -6.172 1.00 94.50 86 ALA A CA 1
ATOM 667 C C . ALA A 1 86 ? 3.249 0.639 -7.287 1.00 94.50 86 ALA A C 1
ATOM 669 O O . ALA A 1 86 ? 3.415 -0.572 -7.173 1.00 94.50 86 ALA A O 1
ATOM 670 N N . THR A 1 87 ? 3.725 1.356 -8.297 1.00 91.38 87 THR A N 1
ATOM 671 C CA . THR A 1 87 ? 4.626 0.851 -9.329 1.00 91.38 87 THR A CA 1
ATOM 672 C C . THR A 1 87 ? 5.712 1.899 -9.573 1.00 91.38 87 THR A C 1
ATOM 674 O O . THR A 1 87 ? 5.429 3.102 -9.454 1.00 91.38 87 THR A O 1
ATOM 677 N N . PRO A 1 88 ? 6.961 1.505 -9.871 1.00 85.06 88 PRO A N 1
ATOM 678 C CA . PRO A 1 88 ? 7.941 2.433 -10.407 1.00 85.06 88 PRO A CA 1
ATOM 679 C C . PRO A 1 88 ? 7.427 2.946 -11.753 1.00 85.06 88 PRO A C 1
ATOM 681 O O . PRO A 1 88 ? 6.996 2.157 -12.589 1.00 85.06 88 PRO A O 1
ATOM 684 N N . VAL A 1 89 ? 7.444 4.262 -11.942 1.00 74.50 89 VAL A N 1
ATOM 685 C CA . VAL A 1 89 ? 7.141 4.883 -13.232 1.00 74.50 89 VAL A CA 1
ATOM 686 C C . VAL A 1 89 ? 8.271 5.847 -13.530 1.00 74.50 89 VAL A C 1
ATOM 688 O O . VAL A 1 89 ? 8.526 6.753 -12.734 1.00 74.50 89 VAL A O 1
ATOM 691 N N . ASP A 1 90 ? 8.951 5.617 -14.645 1.00 75.94 90 ASP A N 1
ATOM 692 C CA . ASP A 1 90 ? 9.965 6.514 -15.175 1.00 75.94 90 ASP A CA 1
ATOM 693 C C . ASP A 1 90 ? 9.388 7.261 -16.377 1.00 75.94 90 ASP A C 1
ATOM 695 O O . ASP A 1 90 ? 9.416 6.787 -17.508 1.00 75.94 90 ASP A O 1
ATOM 699 N N . PHE A 1 91 ? 8.831 8.441 -16.115 1.00 67.56 91 PHE A N 1
ATOM 700 C CA . PHE A 1 91 ? 8.216 9.270 -17.153 1.00 67.56 91 PHE A CA 1
ATOM 701 C C . PHE A 1 91 ? 9.233 9.884 -18.120 1.00 67.56 91 PHE A C 1
ATOM 703 O O . PHE A 1 91 ? 8.850 10.374 -19.179 1.00 67.56 91 PHE A O 1
ATOM 710 N N . GLU A 1 92 ? 10.514 9.908 -17.753 1.00 74.75 92 GLU A N 1
ATOM 711 C CA . GLU A 1 92 ? 11.559 10.542 -18.552 1.00 74.75 92 GLU A CA 1
ATOM 712 C C . GLU A 1 92 ? 12.370 9.522 -19.368 1.00 74.75 92 GLU A C 1
ATOM 714 O O . GLU A 1 92 ? 13.264 9.933 -20.110 1.00 74.75 92 GLU A O 1
ATOM 719 N N . ASN A 1 93 ? 12.059 8.220 -19.255 1.00 77.25 93 ASN A N 1
ATOM 720 C CA . ASN A 1 93 ? 12.786 7.110 -19.886 1.00 77.25 93 ASN A CA 1
ATOM 721 C C . ASN A 1 93 ? 14.310 7.207 -19.679 1.00 77.25 93 ASN A C 1
ATOM 723 O O . ASN A 1 93 ? 15.106 6.973 -20.593 1.00 77.25 93 ASN A O 1
ATOM 727 N N . LYS A 1 94 ? 14.721 7.618 -18.478 1.00 83.50 94 LYS A N 1
ATOM 728 C CA . LYS A 1 94 ? 16.125 7.777 -18.081 1.00 83.50 94 LYS A CA 1
ATOM 729 C C . LYS A 1 94 ? 16.712 6.487 -17.5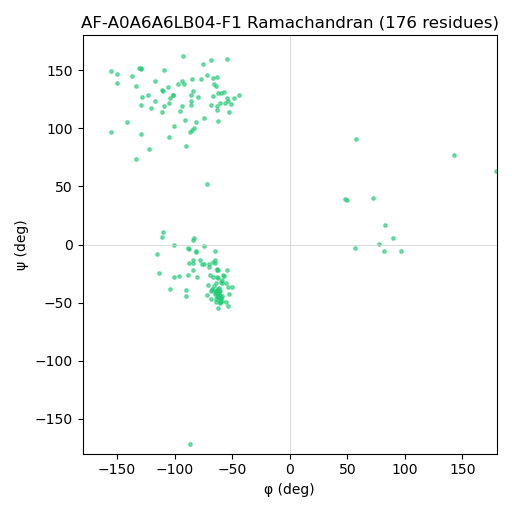16 1.00 83.50 94 LYS A C 1
ATOM 731 O O . LYS A 1 94 ? 17.927 6.291 -17.562 1.00 83.50 94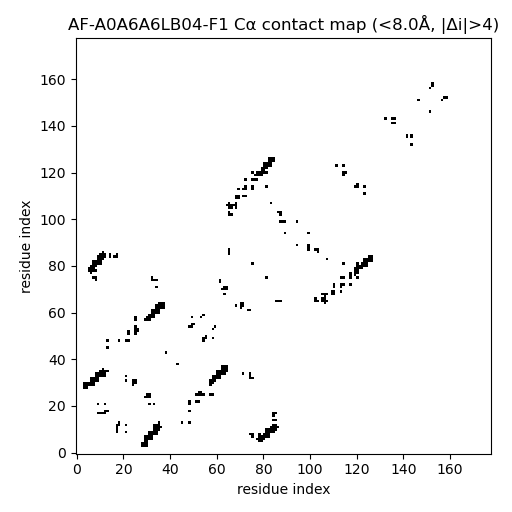 LYS A O 1
ATOM 736 N N . GLU A 1 95 ? 15.875 5.624 -16.962 1.00 84.94 95 GLU A N 1
ATOM 737 C CA . GLU A 1 95 ? 16.247 4.345 -16.388 1.00 84.94 95 GLU A CA 1
ATOM 738 C C . GLU A 1 95 ? 16.106 3.230 -17.423 1.00 84.94 95 GLU A C 1
ATOM 740 O O . GLU A 1 95 ? 15.161 3.172 -18.207 1.00 84.94 95 GLU A O 1
ATOM 745 N N . ARG A 1 96 ? 17.062 2.298 -17.414 1.00 89.19 96 ARG A N 1
ATOM 746 C CA . ARG A 1 96 ? 16.967 1.102 -18.255 1.00 89.19 96 ARG A CA 1
ATOM 747 C C . ARG A 1 96 ? 15.809 0.230 -17.789 1.00 89.19 96 ARG A C 1
ATOM 749 O O . ARG A 1 96 ? 15.613 0.055 -16.584 1.00 89.19 96 ARG A O 1
ATOM 756 N N . GLU A 1 97 ? 15.127 -0.397 -18.739 1.00 87.25 97 GLU A N 1
ATOM 757 C CA . GLU A 1 97 ? 13.996 -1.286 -18.472 1.00 87.25 97 GLU A CA 1
ATOM 758 C C . GLU A 1 97 ? 14.347 -2.371 -17.444 1.00 87.25 97 GLU A C 1
ATOM 760 O O . GLU A 1 97 ? 13.593 -2.589 -16.499 1.00 87.25 97 GLU A O 1
ATOM 765 N N . GLU A 1 98 ? 15.536 -2.979 -17.533 1.00 89.44 98 GLU A N 1
ATOM 766 C CA . GLU A 1 98 ? 15.952 -4.020 -16.583 1.00 89.44 98 GLU A CA 1
ATOM 767 C C . GLU A 1 98 ? 15.989 -3.523 -15.129 1.00 89.44 98 GLU A C 1
ATOM 769 O O . GLU A 1 98 ? 15.716 -4.284 -14.199 1.00 89.44 98 GLU A O 1
ATOM 774 N N . VAL A 1 99 ? 16.317 -2.243 -14.917 1.00 89.81 99 VAL A N 1
ATOM 775 C CA . VAL A 1 99 ? 16.349 -1.620 -13.587 1.00 89.81 99 VAL A CA 1
ATOM 776 C C . VAL A 1 99 ? 14.929 -1.422 -13.063 1.00 89.81 99 VAL A C 1
ATOM 778 O O . VAL A 1 99 ? 14.655 -1.750 -11.907 1.00 89.81 99 VAL A O 1
ATOM 781 N N . ILE A 1 100 ? 14.020 -0.946 -13.916 1.00 89.25 100 ILE A N 1
ATOM 782 C CA . ILE A 1 100 ? 12.603 -0.745 -13.585 1.00 89.25 100 ILE A CA 1
ATOM 783 C C . ILE A 1 100 ? 11.941 -2.091 -13.267 1.00 89.25 100 ILE A C 1
ATOM 785 O O . ILE A 1 100 ? 11.278 -2.231 -12.236 1.00 89.25 100 ILE A O 1
ATOM 789 N N . VAL A 1 101 ? 12.171 -3.104 -14.107 1.00 90.69 101 VAL A N 1
ATOM 790 C CA . VAL A 1 101 ? 11.650 -4.465 -13.928 1.00 90.69 101 VAL A CA 1
ATOM 791 C C . VAL A 1 101 ? 12.172 -5.067 -12.628 1.00 90.69 101 VAL A C 1
ATOM 793 O O . VAL A 1 101 ? 11.376 -5.524 -11.807 1.00 90.69 101 VAL A O 1
ATOM 796 N N . LYS A 1 102 ? 13.487 -5.007 -12.382 1.00 91.81 102 LYS A N 1
ATOM 797 C CA . LYS A 1 102 ? 14.081 -5.524 -11.143 1.00 91.81 102 LYS A CA 1
ATOM 798 C C . LYS A 1 102 ? 13.509 -4.828 -9.906 1.00 91.81 102 LYS A C 1
ATOM 800 O O . LYS A 1 102 ? 13.111 -5.508 -8.966 1.00 91.81 102 LYS A O 1
ATOM 805 N N . ARG A 1 103 ? 13.407 -3.492 -9.915 1.00 92.94 103 ARG A N 1
ATOM 806 C CA . ARG A 1 103 ? 12.811 -2.718 -8.809 1.00 92.94 103 ARG A CA 1
ATOM 807 C C . ARG A 1 103 ? 11.350 -3.101 -8.572 1.00 92.94 103 ARG A C 1
ATOM 809 O O . ARG A 1 103 ? 10.926 -3.196 -7.425 1.00 92.94 103 ARG A O 1
ATOM 816 N N . THR A 1 104 ? 10.588 -3.325 -9.639 1.00 93.06 104 THR A N 1
ATOM 817 C CA . THR A 1 104 ? 9.185 -3.745 -9.543 1.00 93.06 104 THR A CA 1
ATOM 818 C C . THR A 1 104 ? 9.077 -5.118 -8.885 1.00 93.06 104 THR A C 1
ATOM 820 O O . THR A 1 104 ? 8.343 -5.264 -7.913 1.00 93.06 104 THR A O 1
ATOM 823 N N . ILE A 1 105 ? 9.856 -6.098 -9.356 1.00 94.50 105 ILE A N 1
ATOM 824 C CA . ILE A 1 105 ? 9.852 -7.468 -8.823 1.00 94.50 105 ILE A CA 1
ATOM 825 C C . ILE A 1 105 ? 10.282 -7.482 -7.354 1.00 94.50 105 ILE A C 1
ATOM 827 O O . ILE A 1 105 ? 9.536 -7.971 -6.505 1.00 94.50 105 ILE A O 1
ATOM 831 N N . ASP A 1 106 ? 11.449 -6.918 -7.040 1.00 94.81 106 ASP A N 1
ATOM 832 C CA . ASP A 1 106 ? 11.997 -6.933 -5.680 1.00 94.81 106 ASP A CA 1
ATOM 833 C C . ASP A 1 106 ? 11.098 -6.157 -4.708 1.00 94.81 106 ASP A C 1
ATOM 835 O O . ASP A 1 106 ? 10.821 -6.623 -3.600 1.00 94.81 106 ASP A O 1
ATOM 839 N N . GLY A 1 107 ? 10.576 -5.008 -5.148 1.00 95.62 107 GLY A N 1
ATOM 840 C CA . GLY A 1 107 ? 9.631 -4.198 -4.387 1.00 95.62 107 GLY A CA 1
ATOM 841 C C . GLY A 1 107 ? 8.347 -4.952 -4.061 1.00 95.62 107 GLY A C 1
ATOM 842 O O . GLY A 1 107 ? 7.939 -5.010 -2.899 1.00 95.62 107 GLY A O 1
ATOM 843 N N . THR A 1 108 ? 7.722 -5.579 -5.060 1.00 96.75 108 THR A N 1
ATOM 844 C CA . THR A 1 108 ? 6.510 -6.380 -4.853 1.00 96.75 108 THR A CA 1
ATOM 845 C C . THR A 1 108 ? 6.780 -7.576 -3.936 1.00 96.75 108 THR A C 1
ATOM 847 O O . THR A 1 108 ? 6.011 -7.805 -3.001 1.00 96.75 108 THR A O 1
ATOM 850 N N . LEU A 1 109 ? 7.876 -8.315 -4.138 1.00 97.06 109 LEU A N 1
ATOM 851 C CA . LEU A 1 109 ? 8.234 -9.458 -3.287 1.00 97.06 109 LEU A CA 1
ATOM 852 C C . LEU A 1 109 ? 8.477 -9.044 -1.833 1.00 97.06 109 LEU A C 1
ATOM 854 O O . LEU A 1 109 ? 8.016 -9.723 -0.911 1.00 97.06 109 LEU A O 1
ATOM 858 N N . GLY A 1 110 ? 9.153 -7.920 -1.608 1.00 97.06 110 GLY A N 1
ATOM 859 C CA . GLY A 1 110 ? 9.384 -7.411 -0.262 1.00 97.06 110 GLY A CA 1
ATOM 860 C C . GLY A 1 110 ? 8.098 -6.944 0.427 1.00 97.06 110 GLY A C 1
ATOM 861 O O . GLY A 1 110 ? 7.880 -7.277 1.590 1.00 97.06 110 GLY A O 1
ATOM 862 N N . ILE A 1 111 ? 7.175 -6.300 -0.297 1.00 97.75 111 ILE A N 1
ATOM 863 C CA . ILE A 1 111 ? 5.843 -5.945 0.230 1.00 97.75 111 ILE A CA 1
ATOM 864 C C . ILE A 1 111 ? 5.054 -7.201 0.621 1.00 97.75 111 ILE A C 1
ATOM 866 O O . ILE A 1 111 ? 4.458 -7.248 1.699 1.00 97.75 111 ILE A O 1
ATOM 870 N N . LEU A 1 112 ? 5.059 -8.239 -0.221 1.00 98.00 112 LEU A N 1
ATOM 871 C CA . LEU A 1 112 ? 4.397 -9.511 0.086 1.00 98.00 112 LEU A CA 1
ATOM 872 C C . LEU A 1 112 ? 5.032 -10.198 1.302 1.00 98.00 112 LEU A C 1
ATOM 874 O O . LEU A 1 112 ? 4.318 -10.718 2.159 1.00 98.00 112 LEU A O 1
ATOM 878 N N . THR A 1 113 ? 6.356 -10.134 1.425 1.00 97.56 113 THR A N 1
ATOM 879 C CA . THR A 1 113 ? 7.088 -10.647 2.590 1.00 97.56 113 THR A CA 1
ATOM 880 C C . THR A 1 113 ? 6.698 -9.893 3.865 1.00 97.56 113 THR A C 1
ATOM 882 O O . THR A 1 113 ? 6.375 -10.519 4.874 1.00 97.56 113 THR A O 1
ATOM 885 N N . ALA A 1 114 ? 6.614 -8.561 3.817 1.00 97.25 114 ALA A N 1
ATOM 886 C CA . ALA A 1 114 ? 6.139 -7.747 4.935 1.00 97.25 114 ALA A CA 1
ATOM 887 C C . ALA A 1 114 ? 4.682 -8.078 5.320 1.00 97.25 114 ALA A C 1
ATOM 889 O O . ALA A 1 114 ? 4.350 -8.147 6.506 1.00 97.25 114 ALA A O 1
ATOM 890 N N . CYS A 1 115 ? 3.814 -8.360 4.339 1.00 97.50 115 CYS A N 1
ATOM 891 C CA . CYS A 1 115 ? 2.449 -8.831 4.594 1.00 97.50 115 CYS A CA 1
ATOM 892 C C . CYS A 1 115 ? 2.443 -10.157 5.364 1.00 97.50 115 CYS A C 1
ATOM 894 O O . CYS A 1 115 ? 1.744 -10.264 6.373 1.00 97.50 115 CYS A O 1
ATOM 896 N N . LEU A 1 116 ? 3.245 -11.140 4.938 1.00 96.50 116 LEU A N 1
ATOM 897 C CA . LEU A 1 116 ? 3.376 -12.431 5.623 1.00 96.50 116 LEU A CA 1
ATOM 898 C C . LEU A 1 116 ? 3.896 -12.259 7.058 1.00 96.50 116 LEU A C 1
ATOM 900 O O . LEU A 1 116 ? 3.332 -12.820 8.000 1.00 96.50 116 LEU A O 1
ATOM 904 N N . ASN A 1 117 ? 4.921 -11.425 7.238 1.00 96.12 117 ASN A N 1
ATOM 905 C CA . ASN A 1 117 ? 5.540 -11.172 8.539 1.00 96.12 117 ASN A CA 1
ATOM 906 C C . ASN A 1 117 ? 4.605 -10.445 9.516 1.00 96.12 117 ASN A C 1
ATOM 908 O O . ASN A 1 117 ? 4.710 -10.647 10.726 1.00 96.12 117 ASN A O 1
ATOM 912 N N . SER A 1 118 ? 3.662 -9.642 9.011 1.00 95.94 118 SER A N 1
ATOM 913 C CA . SER A 1 118 ? 2.709 -8.900 9.846 1.00 95.94 118 SER A CA 1
ATOM 914 C C . SER A 1 118 ? 1.779 -9.798 10.667 1.00 95.94 118 SER A C 1
ATOM 916 O O . SER A 1 118 ? 1.302 -9.375 11.719 1.00 95.94 118 SER A O 1
ATOM 918 N N . ARG A 1 119 ? 1.487 -11.017 10.182 1.00 95.12 119 ARG A N 1
ATOM 919 C CA . ARG A 1 119 ? 0.491 -11.968 10.721 1.00 95.12 119 ARG A CA 1
ATOM 920 C C . ARG A 1 119 ? -0.951 -11.441 10.831 1.00 95.12 119 ARG A C 1
ATOM 922 O O . ARG A 1 119 ? -1.834 -12.205 11.210 1.00 95.12 119 ARG A O 1
ATOM 929 N N . THR A 1 120 ? -1.212 -10.175 10.503 1.00 96.69 120 THR A N 1
ATOM 930 C CA . THR A 1 120 ? -2.546 -9.554 10.556 1.00 96.69 120 THR A CA 1
ATOM 931 C C . THR A 1 120 ? -3.203 -9.468 9.186 1.00 96.69 120 THR A C 1
ATOM 933 O O . THR A 1 120 ? -4.432 -9.497 9.098 1.00 96.69 120 THR A O 1
ATOM 936 N N . VAL A 1 121 ? -2.404 -9.387 8.117 1.00 97.94 121 VAL A N 1
ATOM 937 C CA . VAL A 1 121 ? -2.907 -9.280 6.746 1.00 97.94 121 VAL A CA 1
ATOM 938 C C . VAL A 1 121 ? -3.578 -10.587 6.324 1.00 97.94 121 VAL A C 1
ATOM 940 O O . VAL A 1 121 ? -2.953 -11.641 6.270 1.00 97.94 121 VAL A O 1
ATOM 943 N N . LYS A 1 122 ? -4.865 -10.498 5.982 1.00 96.31 122 LYS A N 1
ATOM 944 C CA . LYS A 1 122 ? -5.703 -11.611 5.511 1.00 96.31 122 LYS A CA 1
ATOM 945 C C . LYS A 1 122 ? -5.778 -11.685 3.988 1.00 96.31 122 LYS A C 1
ATOM 947 O O . LYS A 1 122 ? -6.035 -12.752 3.439 1.00 96.31 122 LYS A O 1
ATOM 952 N N . ARG A 1 123 ? -5.616 -10.550 3.299 1.00 96.19 123 ARG A N 1
ATOM 953 C CA . ARG A 1 123 ? -5.711 -10.461 1.836 1.00 96.19 123 ARG A CA 1
ATOM 954 C C . ARG A 1 123 ? -4.827 -9.349 1.288 1.00 96.19 123 ARG A C 1
ATOM 956 O O . ARG A 1 123 ? -4.812 -8.243 1.824 1.00 96.19 123 ARG A O 1
ATOM 963 N N . VAL A 1 124 ? -4.162 -9.638 0.175 1.00 97.69 124 VAL A N 1
ATOM 964 C CA . VAL A 1 124 ? -3.471 -8.641 -0.644 1.00 97.69 124 VAL A CA 1
ATOM 965 C C . VAL A 1 124 ? -4.217 -8.502 -1.967 1.00 97.69 124 VAL A C 1
ATOM 967 O O . VAL A 1 124 ? -4.581 -9.503 -2.582 1.00 97.69 124 VAL A O 1
ATOM 970 N N . VAL A 1 125 ? -4.461 -7.266 -2.387 1.00 98.00 125 VAL A N 1
ATOM 971 C CA . VAL A 1 125 ? -4.987 -6.915 -3.708 1.00 98.00 125 VAL A CA 1
ATOM 972 C C . VAL A 1 125 ? -3.853 -6.258 -4.481 1.00 98.00 125 VAL A C 1
ATOM 974 O O . VAL A 1 125 ? -3.330 -5.232 -4.052 1.00 98.00 125 VAL A O 1
ATOM 977 N N . TYR A 1 126 ? -3.458 -6.857 -5.599 1.00 96.88 126 TYR A N 1
ATOM 978 C CA . TYR A 1 126 ? -2.406 -6.336 -6.467 1.00 96.88 126 TYR A CA 1
ATOM 979 C C . TYR A 1 126 ? -3.018 -5.696 -7.710 1.00 96.88 126 TYR A C 1
ATOM 981 O O . TYR A 1 126 ? -3.799 -6.334 -8.419 1.00 96.88 126 TYR A O 1
ATOM 989 N N . THR A 1 127 ? -2.656 -4.444 -7.977 1.00 94.75 127 THR A N 1
ATOM 990 C CA . THR A 1 127 ? -3.094 -3.733 -9.180 1.00 94.75 127 THR A CA 1
ATOM 991 C C . THR A 1 127 ? -2.150 -4.080 -10.323 1.00 94.75 127 THR A C 1
ATOM 993 O O . THR A 1 127 ? -1.051 -3.543 -10.414 1.00 94.75 127 THR A O 1
ATOM 996 N N . SER A 1 128 ? -2.571 -5.022 -11.167 1.00 92.00 128 SER A N 1
ATOM 997 C CA . SER A 1 128 ? -1.843 -5.397 -12.383 1.00 92.00 128 SER A CA 1
ATOM 998 C C . SER A 1 128 ? -2.225 -4.489 -13.567 1.00 92.00 128 SER A C 1
ATOM 1000 O O . SER A 1 128 ? -2.936 -3.500 -13.402 1.00 92.00 128 SER A O 1
ATOM 1002 N N . SER A 1 129 ? -1.768 -4.833 -14.770 1.00 85.81 129 SER A N 1
ATOM 1003 C CA . SER A 1 129 ? -2.060 -4.125 -16.020 1.00 85.81 129 SER A CA 1
ATOM 1004 C C . SER A 1 129 ? -2.546 -5.101 -17.092 1.00 85.81 129 SER A C 1
ATOM 1006 O O . SER A 1 129 ? -2.137 -6.264 -17.112 1.00 85.81 129 SER A O 1
ATOM 1008 N N . ALA A 1 130 ? -3.371 -4.620 -18.027 1.00 82.88 130 ALA A N 1
ATOM 1009 C CA . ALA A 1 130 ? -3.759 -5.379 -19.217 1.00 82.88 130 ALA A CA 1
ATOM 1010 C C . ALA A 1 130 ? -2.533 -5.857 -20.018 1.00 82.88 130 ALA A C 1
ATOM 1012 O O . ALA A 1 130 ? -2.531 -6.977 -20.531 1.00 82.88 130 ALA A O 1
ATOM 1013 N N . SER A 1 131 ? -1.453 -5.069 -20.032 1.00 80.50 131 SER A N 1
ATOM 1014 C CA . SER A 1 131 ? -0.193 -5.406 -20.705 1.00 80.50 131 SER A CA 1
ATOM 1015 C C . SER A 1 131 ? 0.433 -6.708 -20.188 1.00 80.50 131 SER A C 1
ATOM 1017 O O . SER A 1 131 ? 1.046 -7.437 -20.961 1.00 80.50 131 SER A O 1
ATOM 1019 N N . ALA A 1 132 ? 0.233 -7.051 -18.908 1.00 81.06 132 ALA A N 1
ATOM 1020 C CA . ALA A 1 132 ? 0.727 -8.305 -18.330 1.00 81.06 132 ALA A CA 1
ATOM 1021 C C . ALA A 1 132 ? -0.017 -9.546 -18.857 1.00 81.06 132 ALA A C 1
ATOM 1023 O O . ALA A 1 132 ? 0.476 -10.665 -18.739 1.00 81.06 132 ALA A O 1
ATOM 1024 N N . VAL A 1 133 ? -1.216 -9.359 -19.417 1.00 77.38 133 VAL A N 1
ATOM 1025 C CA . VAL A 1 133 ? -1.988 -10.419 -20.072 1.00 77.38 133 VAL A CA 1
ATOM 1026 C C . VAL A 1 133 ? -1.644 -10.484 -21.556 1.00 77.38 133 VAL A C 1
ATOM 1028 O O . VAL A 1 133 ? -1.542 -11.573 -22.112 1.00 77.38 133 VAL A O 1
ATOM 1031 N N . GLU A 1 134 ? -1.453 -9.340 -22.210 1.00 69.19 134 GLU A N 1
ATOM 1032 C CA . GLU A 1 134 ? -1.121 -9.299 -23.636 1.00 69.19 134 GLU A CA 1
ATOM 1033 C C . GLU A 1 134 ? 0.247 -9.905 -23.946 1.00 69.19 134 GLU A C 1
ATOM 1035 O O . GLU A 1 134 ? 0.357 -10.636 -24.926 1.00 69.19 134 GLU A O 1
ATOM 1040 N N . SER A 1 135 ? 1.234 -9.724 -23.067 1.00 59.75 135 SER A N 1
ATOM 1041 C CA . SER A 1 135 ? 2.558 -10.352 -23.183 1.00 59.75 135 SER A CA 1
ATOM 1042 C C . SER A 1 135 ? 2.541 -11.884 -23.059 1.00 59.75 135 SER A C 1
ATOM 1044 O O . SER A 1 135 ? 3.510 -12.548 -23.418 1.00 59.75 135 SER A O 1
ATOM 1046 N N . LEU A 1 136 ? 1.432 -12.486 -22.606 1.00 56.72 136 LEU A N 1
ATOM 1047 C CA . LEU A 1 136 ? 1.257 -13.944 -22.618 1.00 56.72 136 LEU A CA 1
ATOM 1048 C C . LEU A 1 136 ? 0.895 -14.485 -24.008 1.00 56.72 136 LEU A C 1
ATOM 1050 O O . LEU A 1 136 ? 0.944 -15.700 -24.196 1.00 56.72 136 LEU A O 1
ATOM 1054 N N . LYS A 1 137 ? 0.518 -13.626 -24.969 1.00 53.06 137 LYS A N 1
ATOM 1055 C CA . LYS A 1 137 ? 0.182 -14.043 -26.343 1.00 53.06 137 LYS A CA 1
ATOM 1056 C C . LYS A 1 137 ? 1.410 -14.532 -27.113 1.00 53.06 137 LYS A C 1
ATOM 1058 O O . LYS A 1 137 ? 1.260 -15.389 -27.977 1.00 53.06 137 LYS A O 1
ATOM 1063 N N . ASP A 1 138 ? 2.594 -14.051 -26.744 1.00 52.91 138 ASP A N 1
ATOM 1064 C CA . ASP A 1 138 ? 3.871 -14.447 -27.350 1.00 52.91 138 ASP A CA 1
ATOM 1065 C C . ASP A 1 138 ? 4.409 -15.776 -26.783 1.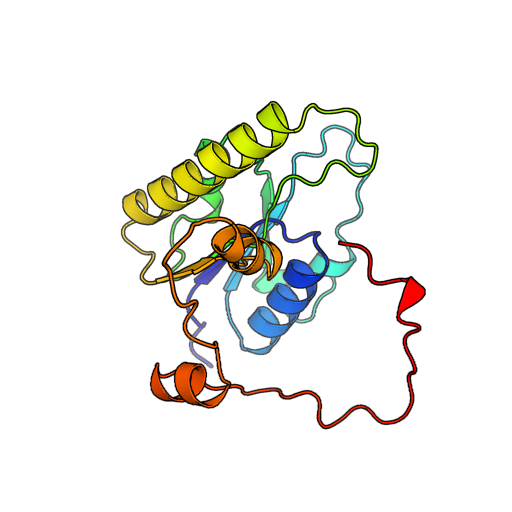00 52.91 138 ASP A C 1
ATOM 1067 O O . ASP A 1 138 ? 5.394 -16.324 -27.274 1.00 52.91 138 ASP A O 1
ATOM 1071 N N . ILE A 1 139 ? 3.741 -16.340 -25.768 1.00 56.16 139 ILE A N 1
ATOM 1072 C CA . ILE A 1 139 ? 3.991 -17.701 -25.286 1.00 56.16 139 ILE A CA 1
ATOM 1073 C C . ILE A 1 139 ? 3.138 -18.658 -26.127 1.00 56.16 139 ILE A C 1
ATOM 1075 O O . ILE A 1 139 ? 1.951 -18.864 -25.845 1.00 56.16 139 ILE A O 1
ATOM 1079 N N . GLU A 1 140 ? 3.740 -19.257 -27.160 1.00 48.69 140 GLU A N 1
ATOM 1080 C CA . GLU A 1 140 ? 3.075 -20.252 -28.011 1.00 48.69 140 GLU A CA 1
ATOM 1081 C C . GLU A 1 140 ? 2.363 -21.331 -27.168 1.00 48.69 140 GLU A C 1
ATOM 1083 O O . GLU A 1 140 ? 2.942 -21.970 -26.288 1.00 48.69 140 GLU A O 1
ATOM 1088 N N . GLY A 1 141 ? 1.067 -21.534 -27.433 1.00 54.84 141 GLY A N 1
ATOM 1089 C CA . GLY A 1 141 ? 0.280 -22.641 -26.875 1.00 54.84 141 GLY A CA 1
ATOM 1090 C C . GLY A 1 141 ? -0.563 -22.342 -25.629 1.00 54.84 141 GLY A C 1
ATOM 1091 O O . GLY A 1 141 ? -1.371 -23.190 -25.242 1.00 54.84 141 GLY A O 1
ATOM 1092 N N . ARG A 1 142 ? -0.480 -21.151 -25.014 1.00 50.34 142 ARG A N 1
ATOM 1093 C CA . ARG A 1 142 ? -1.404 -20.773 -23.925 1.00 50.34 142 ARG A CA 1
ATOM 1094 C C . ARG A 1 142 ? -2.642 -20.055 -24.463 1.00 50.34 142 ARG A C 1
ATOM 1096 O O . ARG A 1 142 ? -2.607 -18.878 -24.801 1.00 50.34 142 ARG A O 1
ATOM 1103 N N . LYS A 1 143 ? -3.792 -20.741 -24.455 1.00 50.09 143 LYS A N 1
ATOM 1104 C CA . LYS A 1 143 ? -5.101 -20.070 -24.543 1.00 50.09 143 LYS A CA 1
ATOM 1105 C C . LYS A 1 143 ? -5.252 -19.162 -23.325 1.00 50.09 143 LYS A C 1
ATOM 1107 O O . LYS A 1 143 ? -5.485 -19.662 -22.227 1.00 50.09 143 LYS A O 1
ATOM 1112 N N . ILE A 1 144 ? -5.141 -17.848 -23.514 1.00 50.88 144 ILE A N 1
ATOM 1113 C CA . ILE A 1 144 ? -5.484 -16.882 -22.471 1.00 50.88 144 ILE A CA 1
ATOM 1114 C C . ILE A 1 144 ? -6.982 -17.051 -22.194 1.00 50.88 144 ILE A C 1
ATOM 1116 O O . ILE A 1 144 ? -7.796 -16.835 -23.100 1.00 50.88 144 ILE A O 1
ATOM 1120 N N . PRO A 1 145 ? -7.391 -17.480 -20.988 1.00 52.66 145 PRO A N 1
ATOM 1121 C CA . PRO A 1 145 ? -8.801 -17.525 -20.668 1.00 52.66 145 PRO A CA 1
ATOM 1122 C C . PRO A 1 145 ? -9.312 -16.089 -20.706 1.00 52.66 145 PRO A C 1
ATOM 1124 O O . PRO A 1 145 ? -8.851 -15.254 -19.935 1.00 52.66 145 PRO A O 1
ATOM 1127 N N . ALA A 1 146 ? -10.273 -15.805 -21.588 1.00 53.03 146 ALA A N 1
ATOM 1128 C CA . ALA A 1 146 ? -10.939 -14.511 -21.597 1.00 53.03 146 ALA A CA 1
ATOM 1129 C C . ALA A 1 146 ? -11.421 -14.201 -20.172 1.00 53.03 146 ALA A C 1
ATOM 1131 O O . ALA A 1 146 ? -12.166 -14.995 -19.571 1.00 53.03 146 ALA A O 1
ATOM 1132 N N . VAL A 1 147 ? -10.931 -13.088 -19.627 1.00 50.62 147 VAL A N 1
ATOM 1133 C CA . VAL A 1 147 ? -11.451 -12.496 -18.403 1.00 50.62 147 VAL A CA 1
ATOM 1134 C C . VAL A 1 147 ? -12.766 -11.852 -18.813 1.00 50.62 147 VAL A C 1
ATOM 1136 O O . VAL A 1 147 ? -12.790 -10.900 -19.583 1.00 50.62 147 VAL A O 1
ATOM 1139 N N . SER A 1 148 ? -13.869 -12.451 -18.380 1.00 57.50 148 SER A N 1
ATOM 1140 C CA . SER A 1 148 ? -15.206 -11.902 -18.596 1.00 57.50 148 SER A CA 1
ATOM 1141 C C . SER A 1 148 ? -15.742 -11.415 -17.265 1.00 57.50 148 SER A C 1
ATOM 1143 O O . SER A 1 148 ? -15.431 -12.008 -16.227 1.00 57.50 148 SER A O 1
ATOM 1145 N N . SER A 1 149 ? -16.597 -10.395 -17.298 1.00 49.12 149 SER A N 1
ATOM 1146 C CA . SER A 1 149 ? -17.305 -9.899 -16.114 1.00 49.12 149 SER A CA 1
ATOM 1147 C C . SER A 1 149 ? -17.974 -11.044 -15.352 1.00 49.12 149 SER A C 1
ATOM 1149 O O . SER A 1 149 ? -17.903 -11.094 -14.132 1.00 49.12 149 SER A O 1
ATOM 1151 N N . LYS A 1 150 ? -18.501 -12.045 -16.071 1.00 54.44 150 LYS A N 1
ATOM 1152 C CA . LYS A 1 150 ? -19.085 -13.256 -15.488 1.00 54.44 150 LYS A CA 1
ATOM 1153 C C . LYS A 1 150 ? -18.092 -14.070 -14.649 1.00 54.44 150 LYS A C 1
ATOM 1155 O O . LYS A 1 150 ? -18.398 -14.387 -13.513 1.00 54.44 150 LYS A O 1
ATOM 1160 N N . LYS A 1 151 ? -16.883 -14.352 -15.152 1.00 59.66 151 LYS A N 1
ATOM 1161 C CA . LYS A 1 151 ? -15.862 -15.089 -14.375 1.00 59.66 151 LYS A CA 1
ATOM 1162 C C . LYS A 1 151 ? -15.400 -14.330 -13.133 1.00 59.66 151 LYS A C 1
ATOM 1164 O O . LYS A 1 151 ? -15.050 -14.954 -12.138 1.00 59.66 151 LYS A O 1
ATOM 1169 N N . ILE A 1 152 ? -15.367 -13.001 -13.210 1.00 51.84 152 ILE A N 1
ATOM 1170 C CA . ILE A 1 152 ? -15.015 -12.148 -12.074 1.00 51.84 152 ILE A CA 1
ATOM 1171 C C . ILE A 1 152 ? -16.122 -12.221 -11.012 1.00 51.84 152 ILE A C 1
ATOM 1173 O O . ILE A 1 152 ? -15.831 -12.487 -9.848 1.00 51.84 152 ILE A O 1
ATOM 1177 N N . LEU A 1 153 ? -17.386 -12.095 -11.419 1.00 58.88 153 LEU A N 1
ATOM 1178 C CA . LEU A 1 153 ? -18.542 -12.235 -10.529 1.00 58.88 153 LEU A CA 1
ATOM 1179 C C . LEU A 1 153 ? -18.621 -13.639 -9.898 1.00 58.88 153 LEU A C 1
ATOM 1181 O O . LEU A 1 153 ? -18.764 -13.760 -8.684 1.00 58.88 153 LEU A O 1
ATOM 1185 N N . ASP A 1 154 ? -18.416 -14.696 -10.690 1.00 64.12 154 ASP A N 1
ATOM 1186 C CA . ASP A 1 154 ? -18.431 -16.096 -10.234 1.00 64.12 154 ASP A CA 1
ATOM 1187 C C . ASP A 1 154 ? -17.310 -16.400 -9.216 1.00 64.12 154 ASP A C 1
ATOM 1189 O O . ASP A 1 154 ? -17.410 -17.346 -8.436 1.00 64.12 154 ASP A O 1
ATOM 1193 N N . SER A 1 155 ? -16.248 -15.585 -9.186 1.00 55.44 155 SER A N 1
ATOM 1194 C CA . SER A 1 155 ? -15.165 -15.672 -8.194 1.00 55.44 155 SER A CA 1
ATOM 1195 C C . SER A 1 155 ? -15.477 -14.972 -6.860 1.00 55.44 155 SER A C 1
ATOM 1197 O O . SER A 1 155 ? -14.616 -14.894 -5.983 1.00 55.44 155 SER A O 1
ATOM 1199 N N . GLY A 1 156 ? -16.710 -14.479 -6.692 1.00 51.38 156 GLY A N 1
ATOM 1200 C CA . GLY A 1 156 ? -17.169 -13.776 -5.492 1.00 51.38 156 GLY A CA 1
ATOM 1201 C C . GLY A 1 156 ? -16.804 -12.291 -5.468 1.00 51.38 156 GLY A C 1
ATOM 1202 O O . GLY A 1 156 ? -16.816 -11.673 -4.405 1.00 51.38 156 GLY A O 1
ATOM 1203 N N . PHE A 1 157 ? -16.443 -11.717 -6.617 1.00 40.16 157 PHE A N 1
ATOM 1204 C CA . PHE A 1 157 ? -16.174 -10.290 -6.747 1.00 40.16 157 PHE A CA 1
ATOM 1205 C C . PHE A 1 157 ? -17.492 -9.554 -7.011 1.00 40.16 157 PHE A C 1
ATOM 1207 O O . PHE A 1 157 ? -18.178 -9.860 -7.978 1.00 40.16 157 PHE A O 1
ATOM 1214 N N . GLU A 1 158 ? -17.849 -8.572 -6.186 1.00 47.38 158 GLU A N 1
ATOM 1215 C CA . GLU A 1 158 ? -19.023 -7.721 -6.414 1.00 47.38 158 GLU A CA 1
ATOM 1216 C C . GLU A 1 158 ? -18.581 -6.342 -6.910 1.00 47.38 158 GLU A C 1
ATOM 1218 O O . GLU A 1 158 ? -17.841 -5.629 -6.227 1.00 47.38 158 GLU A O 1
ATOM 1223 N N . PHE A 1 159 ? -19.060 -5.935 -8.087 1.00 41.84 159 PHE A N 1
ATOM 1224 C CA . PHE A 1 159 ? -18.914 -4.557 -8.549 1.00 41.84 159 PHE A CA 1
ATOM 1225 C C . PHE A 1 159 ? -20.000 -3.706 -7.892 1.00 41.84 159 PHE A C 1
ATOM 1227 O O . PHE A 1 159 ? -21.166 -3.793 -8.259 1.00 41.84 159 PHE A O 1
ATOM 1234 N N . LYS A 1 160 ? -19.627 -2.890 -6.902 1.00 42.38 160 LYS A N 1
ATOM 1235 C CA . LYS A 1 160 ? -20.557 -1.941 -6.260 1.00 42.38 160 LYS A CA 1
ATOM 1236 C C . LYS A 1 160 ? -20.713 -0.616 -7.005 1.00 42.38 160 LYS A C 1
ATOM 1238 O O . LYS A 1 160 ? -21.641 0.122 -6.710 1.00 42.38 160 LYS A O 1
ATOM 1243 N N . TYR A 1 161 ? -19.828 -0.333 -7.957 1.00 39.75 161 TYR A N 1
ATOM 1244 C CA . TYR A 1 161 ? -19.866 0.862 -8.791 1.00 39.75 161 TYR A CA 1
ATOM 1245 C C . TYR A 1 161 ? -19.459 0.453 -10.210 1.00 39.75 161 TYR A C 1
ATOM 1247 O O . TYR A 1 161 ? -18.299 0.112 -10.450 1.00 39.75 161 TYR A O 1
ATOM 1255 N N . GLY A 1 162 ? -20.437 0.386 -11.112 1.00 35.56 162 GLY A N 1
ATOM 1256 C CA . GLY A 1 162 ? -20.222 0.306 -12.557 1.00 35.56 162 GLY A CA 1
ATOM 1257 C C . GLY A 1 162 ? -20.228 1.711 -13.159 1.00 35.56 162 GLY A C 1
ATOM 1258 O O . GLY A 1 162 ? -20.707 2.643 -12.523 1.00 35.56 162 GLY A O 1
ATOM 1259 N N . LEU A 1 163 ? -19.689 1.864 -14.370 1.00 38.03 163 LEU A N 1
ATOM 1260 C CA . LEU A 1 163 ? -19.733 3.102 -15.165 1.00 38.03 163 LEU A CA 1
ATOM 1261 C C . LEU A 1 163 ? -21.143 3.372 -15.728 1.00 38.03 163 LEU A C 1
ATOM 1263 O O . LEU A 1 163 ? -21.316 3.561 -16.927 1.00 38.03 163 LEU A O 1
ATOM 1267 N N . GLU A 1 164 ? -22.151 3.356 -14.870 1.00 42.00 164 GLU A N 1
ATOM 1268 C CA . GLU A 1 164 ? -23.479 3.880 -15.166 1.00 42.00 164 GLU A CA 1
ATOM 1269 C C . GLU A 1 164 ? -23.819 4.816 -14.015 1.00 42.00 164 GLU A C 1
ATOM 1271 O O . GLU A 1 164 ? -24.158 4.356 -12.930 1.00 42.00 164 GLU A O 1
ATOM 1276 N N . ASP A 1 165 ? -23.538 6.097 -14.257 1.00 42.53 165 ASP A N 1
ATOM 1277 C CA . ASP A 1 165 ? -24.066 7.310 -13.618 1.00 42.53 165 ASP A CA 1
ATOM 1278 C C . ASP A 1 165 ? -22.936 8.337 -13.507 1.00 42.53 165 ASP A C 1
ATOM 1280 O O . ASP A 1 165 ? -22.338 8.504 -12.452 1.00 42.53 165 ASP A O 1
ATOM 1284 N N . ASP A 1 166 ? -22.628 8.988 -14.630 1.00 37.31 166 ASP A N 1
ATOM 1285 C CA . ASP A 1 166 ? -22.157 10.375 -14.665 1.00 37.31 166 ASP A CA 1
ATOM 1286 C C . ASP A 1 166 ? -22.518 10.935 -16.053 1.00 37.31 166 ASP A C 1
ATOM 1288 O O . ASP A 1 166 ? -21.870 10.673 -17.070 1.00 37.31 166 ASP A O 1
ATOM 1292 N N . ASP A 1 167 ? -23.653 11.629 -16.075 1.00 43.50 167 ASP A N 1
ATOM 1293 C CA . ASP A 1 167 ? -24.120 12.496 -17.152 1.00 43.50 167 ASP A CA 1
ATOM 1294 C C . ASP A 1 167 ? -23.133 13.677 -17.295 1.00 43.50 167 ASP A C 1
ATOM 1296 O O . ASP A 1 167 ? -22.712 14.253 -16.294 1.00 43.50 167 ASP A O 1
ATOM 1300 N N . ASP A 1 168 ? -22.781 14.031 -18.534 1.00 44.41 168 ASP A N 1
ATOM 1301 C CA . ASP A 1 168 ? -21.964 15.198 -18.928 1.00 44.41 168 ASP A CA 1
ATOM 1302 C C . ASP A 1 168 ? -20.547 15.326 -18.317 1.00 44.41 168 ASP A C 1
ATOM 1304 O O . ASP A 1 168 ? -20.301 16.001 -17.317 1.00 44.41 168 ASP A O 1
ATOM 1308 N N . GLY A 1 169 ? -19.552 14.770 -19.013 1.00 40.88 169 GLY A N 1
ATOM 1309 C CA . GLY A 1 169 ? -18.153 15.098 -18.737 1.00 40.88 169 GLY A CA 1
ATOM 1310 C C . GLY A 1 169 ? -17.174 14.351 -19.626 1.00 40.88 169 GLY A C 1
ATOM 1311 O O . GLY A 1 169 ? -16.383 13.542 -19.149 1.00 40.88 169 GLY A O 1
ATOM 1312 N N . SER A 1 170 ? -17.225 14.586 -20.938 1.00 29.83 170 SER A N 1
ATOM 1313 C CA . SER A 1 170 ? -16.324 13.940 -21.897 1.00 29.83 170 SER A CA 1
ATOM 1314 C C . SER A 1 170 ? -14.845 14.108 -21.506 1.00 29.83 170 SER A C 1
ATOM 1316 O O . SER A 1 170 ? -14.302 15.212 -21.586 1.00 29.83 170 SER A O 1
ATOM 1318 N N . ILE A 1 171 ? -14.164 13.010 -21.162 1.00 37.97 171 ILE A N 1
ATOM 1319 C CA . ILE A 1 171 ? -12.700 12.965 -21.068 1.00 37.97 171 ILE A CA 1
ATOM 1320 C C . ILE A 1 171 ? -12.160 12.442 -22.398 1.00 37.97 171 ILE A C 1
ATOM 1322 O O . ILE A 1 171 ? -12.398 11.306 -22.803 1.00 37.97 171 ILE A O 1
ATOM 1326 N N . ASN A 1 172 ? -11.433 13.315 -23.091 1.00 27.53 172 ASN A N 1
ATOM 1327 C CA . ASN A 1 172 ? -10.730 13.021 -24.331 1.00 27.53 172 ASN A CA 1
ATOM 1328 C C . ASN A 1 172 ? -9.748 11.842 -24.127 1.00 27.53 172 ASN A C 1
ATOM 1330 O O . ASN A 1 172 ? -8.829 11.964 -23.311 1.00 27.53 172 ASN A O 1
ATOM 1334 N N . PRO A 1 173 ? -9.868 10.738 -24.891 1.00 33.78 173 PRO A N 1
ATOM 1335 C CA . PRO A 1 173 ? -9.013 9.557 -24.746 1.00 33.78 173 PRO A CA 1
ATOM 1336 C C . PRO A 1 173 ? -7.532 9.811 -25.077 1.00 33.78 173 PRO A C 1
ATOM 1338 O O . PRO A 1 173 ? -6.699 8.942 -24.847 1.00 33.78 173 PRO A O 1
ATOM 1341 N N . ARG A 1 174 ? -7.165 11.006 -25.564 1.00 27.95 174 ARG A N 1
ATOM 1342 C CA . ARG A 1 174 ? -5.766 11.407 -25.787 1.00 27.95 174 ARG A CA 1
ATOM 1343 C C . ARG A 1 174 ? -4.973 11.743 -24.520 1.00 27.95 174 ARG A C 1
ATOM 1345 O O . ARG A 1 174 ? -3.803 12.059 -24.661 1.00 27.95 174 ARG A O 1
ATOM 1352 N N . ASN A 1 175 ? -5.564 11.683 -23.325 1.00 25.19 175 ASN A N 1
ATOM 1353 C CA . ASN A 1 175 ? -4.843 11.876 -22.055 1.00 25.19 175 ASN A CA 1
ATOM 1354 C C . ASN A 1 175 ? -4.717 10.591 -21.218 1.00 25.19 175 ASN A C 1
ATOM 1356 O O . ASN A 1 175 ? -4.232 10.644 -20.090 1.00 25.19 175 ASN A O 1
ATOM 1360 N N . LEU A 1 176 ? -5.127 9.439 -21.761 1.00 30.62 176 LEU A N 1
ATOM 1361 C CA . LEU A 1 176 ? -4.857 8.135 -21.163 1.00 30.62 176 LEU A CA 1
ATOM 1362 C C . LEU A 1 176 ? -3.529 7.611 -21.724 1.00 30.62 176 LEU A C 1
ATOM 1364 O O . LEU A 1 176 ? -3.506 6.870 -22.702 1.00 30.62 176 LEU A O 1
ATOM 1368 N N . TYR A 1 177 ? -2.419 8.027 -21.124 1.00 25.75 177 TYR A N 1
ATOM 1369 C CA . TYR A 1 177 ? -1.139 7.364 -21.355 1.00 25.75 177 TYR A CA 1
ATOM 1370 C C . TYR A 1 177 ? -0.735 6.648 -20.068 1.00 25.75 177 TYR A C 1
ATOM 1372 O O . TYR A 1 177 ? -0.559 7.280 -19.024 1.00 25.75 177 TYR A O 1
ATOM 1380 N N . LEU A 1 178 ? -0.714 5.315 -20.173 1.00 33.09 178 LEU A N 1
ATOM 1381 C CA . LEU A 1 178 ? 0.061 4.417 -19.317 1.00 33.09 178 LEU A CA 1
ATOM 1382 C C . LEU A 1 178 ? 1.543 4.797 -19.379 1.00 33.09 178 LEU A C 1
ATOM 1384 O O . LEU A 1 178 ? 1.983 5.199 -20.481 1.00 33.09 178 LEU A O 1
#

pLDDT: mean 80.23, std 22.18, range [25.19, 98.75]

Foldseek 3Di:
DPPQDFEEEEEQCVDPVNVVVLLVCVVVRYQYEYEHADDPVPPDDPCSNCVRVNCVPRYDYFHDALQCLVSCLVSLARGQEYEYPDADDDPPCPDDPVVRVVSRVSSVVSPVVSLVVNVRHPYYHYDDDPVVQVVCVVVPPDDRPDPDPVVCVVVVDDDPDDPPDDPDDDDDPVPPDD